Protein AF-A0A6C0E8N0-F1 (afdb_monomer_lite)

Radius of gyration: 20.51 Å; chains: 1; bounding box: 54×52×65 Å

pLDDT: mean 85.04, std 18.01, range [22.75, 98.81]

Organism: NCBI:txid1070528

Structure (mmCIF, N/CA/C/O backbone):
data_AF-A0A6C0E8N0-F1
#
_entry.id   AF-A0A6C0E8N0-F1
#
loop_
_atom_site.group_PDB
_atom_site.id
_atom_site.type_symbol
_atom_site.label_atom_id
_atom_site.label_alt_id
_atom_site.label_comp_id
_atom_site.label_asym_id
_atom_site.label_entity_id
_atom_site.label_seq_id
_atom_site.pdbx_PDB_ins_code
_atom_site.Cartn_x
_atom_site.Cartn_y
_atom_site.Cartn_z
_atom_site.occupancy
_atom_site.B_iso_or_equiv
_atom_site.auth_seq_id
_atom_site.auth_comp_id
_atom_site.auth_asym_id
_atom_site.auth_atom_id
_atom_site.pdbx_PDB_model_num
ATOM 1 N N . MET A 1 1 ? -23.313 8.718 29.630 1.00 30.97 1 MET A N 1
ATOM 2 C CA . MET A 1 1 ? -24.430 8.796 28.668 1.00 30.97 1 MET A CA 1
ATOM 3 C C . MET A 1 1 ? -24.626 10.267 28.309 1.00 30.97 1 MET A C 1
ATOM 5 O O . MET A 1 1 ? -25.424 10.945 28.933 1.00 30.97 1 MET A O 1
ATOM 9 N N . TYR A 1 2 ? -23.800 10.780 27.394 1.00 22.75 2 TYR A N 1
ATOM 10 C CA . TYR A 1 2 ? -23.906 12.132 26.836 1.00 22.75 2 TYR A CA 1
ATOM 11 C C . TYR A 1 2 ? -24.124 11.972 25.330 1.00 22.75 2 TYR A C 1
ATOM 13 O O . TYR A 1 2 ? -23.398 11.220 24.683 1.00 22.75 2 TYR A O 1
ATOM 21 N N . CYS A 1 3 ? -25.182 12.600 24.817 1.00 25.50 3 CYS A N 1
ATOM 22 C CA . CYS A 1 3 ? -25.635 12.518 23.432 1.00 25.50 3 CYS A CA 1
ATOM 23 C C . CYS A 1 3 ? -24.535 12.913 22.434 1.00 25.50 3 CYS A C 1
ATOM 25 O O . CYS A 1 3 ? -24.183 14.083 22.323 1.00 25.50 3 CYS A O 1
ATOM 27 N N . LEU A 1 4 ? -24.070 11.931 21.659 1.00 29.31 4 LEU A N 1
ATOM 28 C CA . LEU A 1 4 ? -23.168 12.061 20.504 1.00 29.31 4 LEU A CA 1
ATOM 29 C C . LEU A 1 4 ? -23.895 12.467 19.202 1.00 29.31 4 LEU A C 1
ATOM 31 O O . LEU A 1 4 ? -23.306 12.452 18.128 1.00 29.31 4 LEU A O 1
ATOM 35 N N . THR A 1 5 ? -25.172 12.845 19.267 1.00 29.94 5 THR A N 1
ATOM 36 C CA . THR A 1 5 ? -26.032 13.031 18.084 1.00 29.94 5 THR A CA 1
ATOM 37 C C . THR A 1 5 ? -25.836 14.348 17.324 1.00 29.94 5 THR A C 1
ATOM 39 O O . THR A 1 5 ? -26.494 14.542 16.311 1.00 29.94 5 THR A O 1
ATOM 42 N N . ASN A 1 6 ? -24.944 15.248 17.758 1.00 29.36 6 ASN A N 1
ATOM 43 C CA . ASN A 1 6 ? -24.825 16.587 17.156 1.00 29.36 6 ASN A CA 1
ATOM 44 C C . ASN A 1 6 ? -23.511 16.874 16.402 1.00 29.36 6 ASN A C 1
ATOM 46 O O . ASN A 1 6 ? -23.400 17.951 15.828 1.00 29.36 6 ASN A O 1
ATOM 50 N N . LEU A 1 7 ? -22.545 15.944 16.353 1.00 32.94 7 LEU A N 1
ATOM 51 C CA . LEU A 1 7 ? -21.294 16.119 15.581 1.00 32.94 7 LEU A CA 1
ATOM 52 C C . LEU A 1 7 ? -21.289 15.414 14.218 1.00 32.94 7 LEU A C 1
ATOM 54 O O . LEU A 1 7 ? -20.364 15.586 13.434 1.00 32.94 7 LEU A O 1
ATOM 58 N N . LEU A 1 8 ? -22.346 14.667 13.914 1.00 37.66 8 LEU A N 1
ATOM 59 C CA . LEU A 1 8 ? -22.617 14.113 12.596 1.00 37.66 8 LEU A CA 1
ATOM 60 C C . LEU A 1 8 ? -24.110 14.311 12.351 1.00 37.66 8 LEU A C 1
ATOM 62 O O . LEU A 1 8 ? -24.905 13.412 12.613 1.00 37.66 8 LEU A O 1
ATOM 66 N N . LYS A 1 9 ? -24.521 15.499 11.896 1.00 26.47 9 LYS A N 1
ATOM 67 C CA . LYS A 1 9 ? -25.754 15.538 11.110 1.00 26.47 9 LYS A CA 1
ATOM 68 C C . LYS A 1 9 ? -25.404 14.827 9.804 1.00 26.47 9 LYS A C 1
ATOM 70 O O . LYS A 1 9 ? -24.561 15.355 9.082 1.00 26.47 9 LYS A O 1
ATOM 75 N N . PRO A 1 10 ? -25.971 13.646 9.502 1.00 33.81 10 PRO A N 1
ATOM 76 C CA . PRO A 1 10 ? -25.941 13.183 8.132 1.00 33.81 10 PRO A CA 1
ATOM 77 C C . PRO A 1 10 ? -26.690 14.248 7.340 1.00 33.81 10 PRO A C 1
ATOM 79 O O . PRO A 1 10 ? -27.863 14.520 7.621 1.00 33.81 10 PRO A O 1
ATOM 82 N N . ASP A 1 11 ? -26.018 14.890 6.390 1.00 31.48 11 ASP A N 1
ATOM 83 C CA . ASP A 1 11 ? -26.763 15.528 5.323 1.00 31.48 11 ASP A CA 1
ATOM 84 C C . ASP A 1 11 ? -27.538 14.398 4.654 1.00 31.48 11 ASP A C 1
ATOM 86 O O . ASP A 1 11 ? -26.979 13.529 3.988 1.00 31.48 11 ASP A O 1
ATOM 90 N N . SER A 1 12 ? -28.839 14.359 4.930 1.00 32.59 12 SER A N 1
ATOM 91 C CA . SER A 1 12 ? -29.792 13.334 4.485 1.00 32.59 12 SER A CA 1
ATOM 92 C C . SER A 1 12 ? -30.017 13.328 2.964 1.00 32.59 12 SER A C 1
ATOM 94 O O . SER A 1 12 ? -31.060 12.895 2.483 1.00 32.59 12 SER A O 1
ATOM 96 N N . THR A 1 13 ? -29.040 13.819 2.200 1.00 30.05 13 THR A N 1
ATOM 97 C CA . THR A 1 13 ? -29.076 13.954 0.745 1.00 30.05 13 THR A CA 1
ATOM 98 C C . THR A 1 13 ? -27.801 13.493 0.028 1.00 30.05 13 THR A C 1
ATOM 100 O O . THR A 1 13 ? -27.840 13.413 -1.195 1.00 30.05 13 THR A O 1
ATOM 103 N N . ASN A 1 14 ? -26.733 13.071 0.724 1.00 32.78 14 ASN A N 1
ATOM 104 C CA . ASN A 1 14 ? -25.542 12.507 0.072 1.00 32.78 14 ASN A CA 1
ATOM 105 C C . ASN A 1 14 ? -25.327 11.037 0.461 1.00 32.78 14 ASN A C 1
ATOM 107 O O . ASN A 1 14 ? -24.774 10.721 1.507 1.00 32.78 14 ASN A O 1
ATOM 111 N N . ASN A 1 15 ? -25.746 10.139 -0.432 1.00 37.28 15 ASN A N 1
ATOM 112 C CA . ASN A 1 15 ? -25.460 8.697 -0.426 1.00 37.28 15 ASN A CA 1
ATOM 113 C C . ASN A 1 15 ? -23.974 8.367 -0.728 1.00 37.28 15 ASN A C 1
ATOM 115 O O . ASN A 1 15 ? -23.686 7.289 -1.244 1.00 37.28 15 ASN A O 1
ATOM 119 N N . SER A 1 16 ? -23.022 9.275 -0.487 1.00 41.50 16 SER A N 1
ATOM 120 C CA . SER A 1 16 ? -21.600 8.971 -0.682 1.00 41.50 16 SER A CA 1
ATOM 121 C C . SER A 1 16 ? -21.017 8.370 0.600 1.00 41.5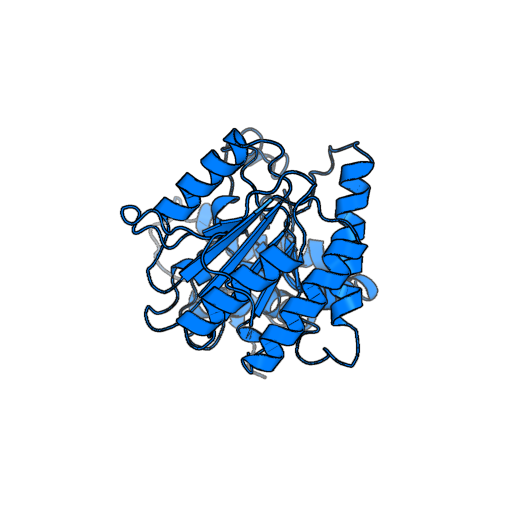0 16 SER A C 1
ATOM 123 O O . SER A 1 16 ? -20.822 9.051 1.602 1.00 41.50 16 SER A O 1
ATOM 125 N N . ASP A 1 17 ? -20.722 7.066 0.573 1.00 60.59 17 ASP A N 1
ATOM 126 C CA . ASP A 1 17 ? -20.142 6.319 1.705 1.00 60.59 17 ASP A CA 1
ATOM 127 C C . ASP A 1 17 ? -18.650 6.664 1.968 1.00 60.59 17 ASP A C 1
ATOM 129 O O . ASP A 1 17 ? -18.002 6.051 2.818 1.00 60.59 17 ASP A O 1
ATOM 133 N N . VAL A 1 18 ? -18.070 7.642 1.252 1.00 62.00 18 VAL A N 1
ATOM 134 C CA . VAL A 1 18 ? -16.719 8.162 1.537 1.00 62.00 18 VAL A CA 1
ATOM 135 C C . VAL A 1 18 ? -16.811 9.111 2.726 1.00 62.00 18 VAL A C 1
ATOM 137 O O . VAL A 1 18 ? -17.431 10.171 2.644 1.00 62.00 18 VAL A O 1
ATOM 140 N N . LYS A 1 19 ? -16.170 8.759 3.844 1.00 69.69 19 LYS A N 1
ATOM 141 C CA . LYS A 1 19 ? -16.151 9.609 5.039 1.00 69.69 19 LYS A CA 1
ATOM 142 C C . LYS A 1 19 ? -14.855 10.393 5.119 1.00 69.69 19 LYS A C 1
ATOM 144 O O . LYS A 1 19 ? -13.801 9.850 5.434 1.00 69.69 19 LYS A O 1
ATOM 149 N N . ILE A 1 20 ? -14.942 11.697 4.890 1.00 59.75 20 ILE A N 1
ATOM 150 C CA . ILE A 1 20 ? -13.799 12.593 5.051 1.00 59.75 20 ILE A CA 1
ATOM 151 C C . ILE A 1 20 ? -13.722 13.097 6.478 1.00 59.75 20 ILE A C 1
ATOM 153 O O . ILE A 1 20 ? -14.715 13.488 7.092 1.00 59.75 20 ILE A O 1
ATOM 157 N N . ILE A 1 21 ? -12.499 13.107 6.979 1.00 64.31 21 ILE A N 1
ATOM 158 C CA . ILE A 1 21 ? -12.143 13.648 8.270 1.00 64.31 21 ILE A CA 1
ATOM 159 C C . ILE A 1 21 ? -11.124 14.758 7.988 1.00 64.31 21 ILE A C 1
ATOM 161 O O . ILE A 1 21 ? -9.912 14.546 8.014 1.00 64.31 21 ILE A O 1
ATOM 165 N N . ASN A 1 22 ? -11.647 15.928 7.608 1.00 54.31 22 ASN A N 1
ATOM 166 C CA . ASN A 1 22 ? -10.857 17.119 7.305 1.00 54.31 22 ASN A CA 1
ATOM 167 C C . ASN A 1 22 ? -10.635 17.898 8.593 1.00 54.31 22 ASN A C 1
ATOM 169 O O . ASN A 1 22 ? -11.608 18.337 9.209 1.00 54.31 22 ASN A O 1
ATOM 173 N N . TYR A 1 23 ? -9.376 18.054 8.987 1.00 57.97 23 TYR A N 1
ATOM 174 C CA . TYR A 1 23 ? -9.042 18.734 10.216 1.00 57.97 23 TYR A CA 1
ATOM 175 C C . TYR A 1 23 ? -7.876 19.689 10.024 1.00 57.97 23 TYR A C 1
ATOM 177 O O . TYR A 1 23 ? -6.717 19.284 9.959 1.00 57.97 23 TYR A O 1
ATOM 185 N N . ASP A 1 24 ? -8.201 20.978 10.114 1.00 50.25 24 ASP A N 1
ATOM 186 C CA . ASP A 1 24 ? -7.281 21.966 10.661 1.00 50.25 24 ASP A CA 1
ATOM 187 C C . ASP A 1 24 ? -6.631 21.393 11.938 1.00 50.25 24 ASP A C 1
ATOM 189 O O . ASP A 1 24 ? -7.221 20.557 12.634 1.00 50.25 24 ASP A O 1
ATOM 193 N N . ASN A 1 25 ? -5.414 21.839 12.264 1.00 50.31 25 ASN A N 1
ATOM 194 C CA . ASN A 1 25 ? -4.548 21.320 13.340 1.00 50.31 25 ASN A CA 1
ATOM 195 C C . ASN A 1 25 ? -5.206 21.069 14.722 1.00 50.31 25 ASN A C 1
ATOM 197 O O . ASN A 1 25 ? -4.574 20.449 15.579 1.00 50.31 25 ASN A O 1
ATOM 201 N N . GLU A 1 26 ? -6.436 21.523 14.950 1.00 50.94 26 GLU A N 1
ATOM 202 C CA . GLU A 1 26 ? -7.200 21.420 16.190 1.00 50.94 26 GLU A CA 1
ATOM 203 C C . GLU A 1 26 ? -7.883 20.076 16.440 1.00 50.94 26 GLU A C 1
ATOM 205 O O . GLU A 1 26 ? -8.165 19.766 17.601 1.00 50.94 26 GLU A O 1
ATOM 210 N N . THR A 1 27 ? -8.158 19.252 15.425 1.00 62.56 27 THR A N 1
ATOM 211 C CA . THR A 1 27 ? -8.938 18.048 15.734 1.00 62.56 27 THR A CA 1
ATOM 212 C C . THR A 1 27 ? -8.086 16.868 16.153 1.00 62.56 27 THR A C 1
ATOM 214 O O . THR A 1 27 ? -7.045 16.541 15.575 1.00 62.56 27 THR A O 1
ATOM 217 N N . SER A 1 28 ? -8.557 16.229 17.218 1.00 79.31 28 SER A N 1
ATOM 218 C CA . SER A 1 28 ? -7.864 15.151 17.884 1.00 79.31 28 SER A CA 1
ATOM 219 C C . SER A 1 28 ? -7.950 13.847 17.091 1.00 79.31 28 SER A C 1
ATOM 221 O O . SER A 1 28 ? -8.954 13.511 16.460 1.00 79.31 28 SER A O 1
ATOM 223 N N . ILE A 1 29 ? -6.893 13.047 17.222 1.00 87.38 29 ILE A N 1
ATOM 224 C CA . ILE A 1 29 ? -6.862 11.641 16.808 1.00 87.38 29 ILE A CA 1
ATOM 225 C C . ILE A 1 29 ? -8.033 10.826 17.388 1.00 87.38 29 ILE A C 1
ATOM 227 O O . ILE A 1 29 ? -8.423 9.815 16.812 1.00 87.38 29 ILE A O 1
ATOM 231 N N . GLU A 1 30 ? -8.634 11.274 18.492 1.00 90.06 30 GLU A N 1
ATOM 232 C CA . GLU A 1 30 ? -9.797 10.627 19.095 1.00 90.06 30 GLU A CA 1
ATOM 233 C C . GLU A 1 30 ? -11.043 10.733 18.215 1.00 90.06 30 GLU A C 1
ATOM 235 O O . GLU A 1 30 ? -11.777 9.757 18.069 1.00 90.06 30 GLU A O 1
ATOM 240 N N . THR A 1 31 ? -11.268 11.870 17.555 1.00 86.88 31 THR A N 1
ATOM 241 C CA . THR A 1 31 ? -12.400 11.980 16.629 1.00 86.88 31 THR A CA 1
ATOM 242 C C . THR A 1 31 ? -12.208 11.073 15.417 1.00 86.88 31 THR A C 1
ATOM 244 O O . THR A 1 31 ? -13.144 10.379 15.024 1.00 86.88 31 THR A O 1
ATOM 247 N N . PHE A 1 32 ? -10.979 10.987 14.897 1.00 90.12 32 PHE A N 1
ATOM 248 C CA . PHE A 1 32 ? -10.625 10.035 13.842 1.00 90.12 32 PHE A CA 1
ATOM 249 C C . PHE A 1 32 ? -10.938 8.585 14.258 1.00 90.12 32 PHE A C 1
ATOM 251 O O . PHE A 1 32 ? -11.665 7.875 13.559 1.00 90.12 32 PHE A O 1
ATOM 258 N N . LYS A 1 33 ? -10.478 8.168 15.445 1.00 93.38 33 LYS A N 1
ATOM 259 C CA . LYS A 1 33 ? -10.770 6.842 16.014 1.00 93.38 33 LYS A CA 1
ATOM 260 C C . LYS A 1 33 ? -12.271 6.592 16.156 1.00 93.38 33 LYS A C 1
ATOM 262 O O . LYS A 1 33 ? -12.747 5.508 15.832 1.00 93.38 33 LYS A O 1
ATOM 267 N N . ASN A 1 34 ? -13.038 7.585 16.600 1.00 91.94 34 ASN A N 1
ATOM 268 C CA . ASN A 1 34 ? -14.485 7.450 16.767 1.00 91.94 34 ASN A CA 1
ATOM 269 C C . ASN A 1 34 ? -15.217 7.218 15.441 1.00 91.94 34 ASN A C 1
ATOM 271 O O . ASN A 1 34 ? -16.133 6.397 15.398 1.00 91.94 34 ASN A O 1
ATOM 275 N N . VAL A 1 35 ? -14.802 7.877 14.355 1.00 91.44 35 VAL A N 1
ATOM 276 C CA . VAL A 1 35 ? -15.386 7.630 13.027 1.00 91.44 35 VAL A CA 1
ATOM 277 C C . VAL A 1 35 ? -15.087 6.209 12.555 1.00 91.44 35 VAL A C 1
ATOM 279 O O . VAL A 1 35 ? -16.005 5.512 12.118 1.00 91.44 35 VAL A O 1
ATOM 282 N N . ILE A 1 36 ? -13.841 5.751 12.695 1.00 94.25 36 ILE A N 1
ATOM 283 C CA . ILE A 1 36 ? -13.449 4.382 12.334 1.00 94.25 36 ILE A CA 1
ATOM 284 C C . ILE A 1 36 ? -14.217 3.356 13.177 1.00 94.25 36 ILE A C 1
ATOM 286 O O . ILE A 1 36 ? -14.736 2.381 12.633 1.00 94.25 36 ILE A O 1
ATOM 290 N N . ASN A 1 37 ? -14.364 3.584 14.485 1.00 93.69 37 ASN A N 1
ATOM 291 C CA . ASN A 1 37 ? -15.136 2.716 15.376 1.00 93.69 37 ASN A CA 1
ATOM 292 C C . ASN A 1 37 ? -16.621 2.661 14.979 1.00 93.69 37 ASN A C 1
ATOM 294 O O . ASN A 1 37 ? -17.205 1.580 14.955 1.00 93.69 37 ASN A O 1
ATOM 298 N N . LEU A 1 38 ? -17.228 3.802 14.634 1.00 92.19 38 LEU A N 1
ATOM 299 C CA . LEU A 1 38 ? -18.622 3.868 14.187 1.00 92.19 38 LEU A CA 1
ATOM 300 C C . LEU A 1 38 ? -18.831 3.113 12.870 1.00 92.19 38 LEU A C 1
ATOM 302 O O . LEU A 1 38 ? -19.786 2.353 12.738 1.00 92.19 38 LEU A O 1
ATOM 306 N N . LEU A 1 39 ? -17.935 3.309 11.901 1.00 92.38 39 LEU A N 1
ATOM 307 C CA . LEU A 1 39 ? -17.966 2.570 10.641 1.00 92.38 39 LEU A CA 1
ATOM 308 C C . LEU A 1 39 ? -17.819 1.063 10.879 1.00 92.38 39 LEU A C 1
ATOM 310 O O . LEU A 1 39 ? -18.628 0.275 10.397 1.00 92.38 39 LEU A O 1
ATOM 314 N N . SER A 1 40 ? -16.843 0.678 11.703 1.00 91.88 40 SER A N 1
ATOM 315 C CA . SER A 1 40 ? -16.610 -0.718 12.074 1.00 91.88 40 SER A CA 1
ATOM 316 C C . SER A 1 40 ? -17.841 -1.345 12.728 1.00 91.88 40 SER A C 1
ATOM 318 O O . SER A 1 40 ? -18.204 -2.469 12.397 1.00 91.88 40 SER A O 1
ATOM 320 N N . TYR A 1 41 ? -18.510 -0.621 13.630 1.00 90.62 41 TYR A N 1
ATOM 321 C CA . TYR A 1 41 ? -19.748 -1.076 14.258 1.00 90.62 41 TYR A CA 1
ATOM 322 C C . TYR A 1 41 ? -20.853 -1.301 13.219 1.00 90.62 41 TYR A C 1
ATOM 324 O O . TYR A 1 41 ? -21.459 -2.367 13.192 1.00 90.62 41 TYR A O 1
ATOM 332 N N . ASN A 1 42 ? -21.060 -0.347 12.308 1.00 88.88 42 ASN A N 1
ATOM 333 C CA . ASN A 1 42 ? -22.098 -0.442 11.278 1.00 88.88 42 ASN A CA 1
ATOM 334 C C . ASN A 1 42 ? -21.850 -1.575 10.271 1.00 88.88 42 ASN A C 1
ATOM 336 O O . ASN A 1 42 ? -22.801 -2.150 9.745 1.00 88.88 42 ASN A O 1
ATOM 340 N N . ARG A 1 43 ? -20.583 -1.907 10.004 1.00 88.31 43 ARG A N 1
ATOM 341 C CA . ARG A 1 43 ? -20.190 -3.014 9.119 1.00 88.31 43 ARG A CA 1
ATOM 342 C C . ARG A 1 43 ? -20.096 -4.366 9.826 1.00 88.31 43 ARG A C 1
ATOM 344 O O . ARG A 1 43 ? -19.887 -5.368 9.146 1.00 88.31 43 ARG A O 1
ATOM 351 N N . ASN A 1 44 ? -20.265 -4.427 11.151 1.00 90.88 44 ASN A N 1
ATOM 352 C CA . ASN A 1 44 ? -19.946 -5.595 11.986 1.00 90.88 44 ASN A CA 1
ATOM 353 C C . ASN A 1 44 ? -18.486 -6.070 11.827 1.00 90.88 44 ASN A C 1
ATOM 355 O O . ASN A 1 44 ? -18.214 -7.269 11.719 1.00 90.88 44 ASN A O 1
ATOM 359 N N . GLY A 1 45 ? -17.550 -5.125 11.780 1.00 93.56 45 GLY A N 1
ATOM 360 C CA . GLY A 1 45 ? -16.132 -5.358 11.514 1.00 93.56 45 GLY A CA 1
ATOM 361 C C . GLY A 1 45 ? -15.787 -5.350 10.025 1.00 93.56 45 GLY A C 1
ATOM 362 O O . GLY A 1 45 ? -16.649 -5.184 9.162 1.00 93.56 45 GLY A O 1
ATOM 363 N N . TYR A 1 46 ? -14.501 -5.532 9.744 1.00 96.19 46 TYR A N 1
ATOM 364 C CA . TYR A 1 46 ? -13.944 -5.585 8.394 1.00 96.19 46 TYR A CA 1
ATOM 365 C C . TYR A 1 46 ? -13.240 -6.911 8.161 1.00 96.19 46 TYR A C 1
ATOM 367 O O . TYR A 1 46 ? -12.763 -7.530 9.107 1.00 96.19 46 TYR A O 1
ATOM 375 N N . ASP A 1 47 ? -13.1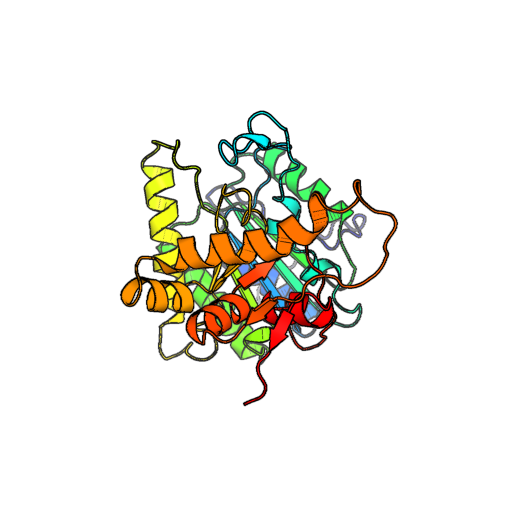49 -7.310 6.898 1.00 96.56 47 ASP A N 1
ATOM 376 C CA . ASP A 1 47 ? -12.432 -8.509 6.471 1.00 96.56 47 ASP A CA 1
ATOM 377 C C . ASP A 1 47 ? -11.009 -8.165 6.008 1.00 96.56 47 ASP A C 1
ATOM 379 O O . ASP A 1 47 ? -10.098 -8.982 6.150 1.00 96.56 47 ASP A O 1
ATOM 383 N N . LYS A 1 48 ? -10.812 -6.944 5.482 1.00 97.69 48 LYS A N 1
ATOM 384 C CA . LYS A 1 48 ? -9.511 -6.406 5.058 1.00 97.69 48 LYS A CA 1
ATOM 385 C C . LYS A 1 48 ? -9.349 -4.945 5.478 1.00 97.69 48 LYS A C 1
ATOM 387 O O . LYS A 1 48 ? -10.318 -4.183 5.478 1.00 97.69 48 LYS A O 1
ATOM 392 N N . ILE A 1 49 ? -8.118 -4.546 5.801 1.00 98.25 49 ILE A N 1
ATOM 393 C CA . ILE A 1 49 ? -7.780 -3.147 6.100 1.00 98.25 49 ILE A CA 1
ATOM 394 C C . ILE A 1 49 ? -6.533 -2.728 5.322 1.00 98.25 49 ILE A C 1
ATOM 396 O O . ILE A 1 49 ? -5.478 -3.355 5.423 1.00 98.25 49 ILE A O 1
ATOM 400 N N . TYR A 1 50 ? -6.661 -1.633 4.579 1.00 98.56 50 TYR A N 1
ATOM 401 C CA . TYR A 1 50 ? -5.579 -0.980 3.856 1.00 98.56 50 TYR A CA 1
ATOM 402 C C . TYR A 1 50 ? -5.377 0.437 4.392 1.00 98.56 50 TYR A C 1
ATOM 404 O O . TYR A 1 50 ? -6.341 1.184 4.550 1.00 98.56 50 TYR A O 1
ATOM 412 N N . ILE A 1 51 ? -4.130 0.804 4.679 1.00 98.69 51 ILE A N 1
ATOM 413 C CA . ILE A 1 51 ? -3.763 2.121 5.207 1.00 98.69 51 ILE A CA 1
ATOM 414 C C . ILE A 1 51 ? -2.633 2.679 4.348 1.00 98.69 51 ILE A C 1
ATOM 416 O O . ILE A 1 51 ? -1.580 2.053 4.270 1.00 98.69 51 ILE A O 1
ATOM 420 N N . SER A 1 52 ? -2.815 3.851 3.743 1.00 98.31 52 SER A N 1
ATOM 421 C CA . SER A 1 52 ? -1.780 4.548 2.980 1.00 98.31 52 SER A CA 1
ATOM 422 C C . SER A 1 52 ? -1.333 5.836 3.667 1.00 98.31 52 SER A C 1
ATOM 424 O O . SER A 1 52 ? -2.143 6.638 4.129 1.00 98.31 52 SER A O 1
ATOM 426 N N . PHE A 1 53 ? -0.020 6.052 3.692 1.00 98.06 53 PHE A N 1
ATOM 427 C CA . PHE A 1 53 ? 0.620 7.292 4.124 1.00 98.06 53 PHE A CA 1
ATOM 428 C C . PHE A 1 53 ? 1.297 7.974 2.936 1.00 98.06 53 PHE A C 1
ATOM 430 O O . PHE A 1 53 ? 2.055 7.317 2.222 1.00 98.06 53 PHE A O 1
ATOM 437 N N . GLY A 1 54 ? 1.079 9.276 2.742 1.00 95.50 54 GLY A N 1
ATOM 438 C CA . GLY A 1 54 ? 1.822 10.056 1.740 1.00 95.50 54 GLY A CA 1
ATOM 439 C C . GLY A 1 54 ? 1.440 9.765 0.286 1.00 95.50 54 GLY A C 1
ATOM 440 O O . GLY A 1 54 ? 2.315 9.753 -0.575 1.00 95.50 54 GLY A O 1
ATOM 441 N N . SER A 1 55 ? 0.172 9.434 0.030 1.00 95.06 55 SER A N 1
ATOM 442 C CA . SER A 1 55 ? -0.319 8.967 -1.278 1.00 95.06 55 SER A CA 1
ATOM 443 C C . SER A 1 55 ? -1.059 10.030 -2.099 1.00 95.06 55 SER A C 1
ATOM 445 O O . SER A 1 55 ? -1.597 9.714 -3.163 1.00 95.06 55 SER A O 1
ATOM 447 N N . LYS A 1 56 ? -1.105 11.291 -1.641 1.00 93.44 56 LYS A N 1
ATOM 448 C CA . LYS A 1 56 ? -1.843 12.360 -2.327 1.00 93.44 56 LYS A CA 1
ATOM 449 C C . LYS A 1 56 ? -1.337 12.568 -3.754 1.00 93.44 56 LYS A C 1
ATOM 451 O O . LYS A 1 56 ? -0.140 12.533 -4.041 1.00 93.44 56 LYS A O 1
ATOM 456 N N . LEU A 1 57 ? -2.258 12.894 -4.654 1.00 92.94 57 LEU A N 1
ATOM 457 C CA . LEU A 1 57 ? -1.923 13.325 -6.003 1.00 92.94 57 LEU A CA 1
ATOM 458 C C . LEU A 1 57 ? -1.325 14.737 -5.995 1.00 92.94 57 LEU A C 1
ATOM 460 O O . LEU A 1 57 ? -2.054 15.734 -5.972 1.00 92.94 57 LEU A O 1
ATOM 464 N N . THR A 1 58 ? -0.002 14.814 -6.113 1.00 86.44 58 THR A N 1
ATOM 465 C CA . THR A 1 58 ? 0.734 16.060 -6.363 1.00 86.44 58 THR A CA 1
ATOM 466 C C . THR A 1 58 ? 0.647 16.443 -7.841 1.00 86.44 58 THR A C 1
ATOM 468 O O . THR A 1 58 ? 0.011 17.436 -8.197 1.00 86.44 58 THR A O 1
ATOM 471 N N . ASP A 1 59 ? 1.170 15.582 -8.713 1.00 89.50 59 ASP A N 1
ATOM 472 C CA . ASP A 1 59 ? 1.239 15.782 -10.158 1.00 89.50 59 ASP A CA 1
ATOM 473 C C . ASP A 1 59 ? 0.484 14.691 -10.916 1.00 89.50 59 ASP A C 1
ATOM 475 O O . ASP A 1 59 ? 0.666 13.504 -10.672 1.00 89.50 59 ASP A O 1
ATOM 479 N N . THR A 1 60 ? -0.323 15.080 -11.906 1.00 92.19 60 THR A N 1
ATOM 480 C CA . THR A 1 60 ? -1.036 14.136 -12.791 1.00 92.19 60 THR A CA 1
ATOM 481 C C . THR A 1 60 ? -0.080 13.288 -13.628 1.00 92.19 60 THR A C 1
ATOM 483 O O . THR A 1 60 ? -0.378 12.144 -13.965 1.00 92.19 60 THR A O 1
ATOM 486 N N . PHE A 1 61 ? 1.064 13.869 -13.993 1.00 93.44 61 PHE A N 1
ATOM 487 C CA . PHE A 1 61 ? 2.065 13.218 -14.819 1.00 93.44 61 PHE A CA 1
ATOM 488 C C . PHE A 1 61 ? 3.432 13.314 -14.179 1.00 93.44 61 PHE A C 1
ATOM 490 O O . PHE A 1 61 ? 3.860 14.391 -13.773 1.00 93.44 61 PHE A O 1
ATOM 497 N N . ILE A 1 62 ? 4.163 12.214 -14.238 1.00 91.19 62 ILE A N 1
ATOM 498 C CA . ILE A 1 62 ? 5.546 12.145 -13.798 1.00 91.19 62 ILE A CA 1
ATOM 499 C C . ILE A 1 62 ? 6.482 11.907 -14.982 1.00 91.19 62 ILE A C 1
ATOM 501 O O . ILE A 1 62 ? 6.078 11.492 -16.075 1.00 91.19 62 ILE A O 1
ATOM 505 N N . LYS A 1 63 ? 7.764 12.188 -14.762 1.00 90.62 63 LYS A N 1
ATOM 506 C CA . LYS A 1 63 ? 8.845 11.889 -15.699 1.00 90.62 63 LYS A CA 1
ATOM 507 C C . LYS A 1 63 ? 9.934 11.136 -14.959 1.00 90.62 63 LYS A C 1
ATOM 509 O O . LYS A 1 63 ? 10.264 11.484 -13.829 1.00 90.62 63 LYS A O 1
ATOM 514 N N . PHE A 1 64 ? 10.529 10.164 -15.633 1.00 89.19 64 PHE A N 1
ATOM 515 C CA . PHE A 1 64 ? 11.670 9.426 -15.109 1.00 89.19 64 PHE A CA 1
ATOM 516 C C . PHE A 1 64 ? 12.954 9.874 -15.798 1.00 89.19 64 PHE A C 1
ATOM 518 O O . PHE A 1 64 ? 12.977 10.100 -17.010 1.00 89.19 64 PHE A O 1
ATOM 525 N N . ASP A 1 65 ? 14.036 9.972 -15.028 1.00 86.62 65 ASP A N 1
ATOM 526 C CA . ASP A 1 65 ? 15.367 10.283 -15.565 1.00 86.62 65 ASP A CA 1
ATOM 527 C C . ASP A 1 65 ? 16.048 9.048 -16.191 1.00 86.62 65 ASP A C 1
ATOM 529 O O . ASP A 1 65 ? 16.919 9.181 -17.061 1.00 86.62 65 ASP A O 1
ATOM 533 N N . SER A 1 66 ? 15.627 7.853 -15.759 1.00 83.75 66 SER A N 1
ATOM 534 C CA . SER A 1 66 ? 16.115 6.536 -16.176 1.00 83.75 66 SER A CA 1
ATOM 535 C C . SER A 1 66 ? 14.938 5.561 -16.338 1.00 83.75 66 SER A C 1
ATOM 537 O O . SER A 1 66 ? 14.016 5.617 -15.522 1.00 83.75 66 SER A O 1
ATOM 539 N N . PRO A 1 67 ? 14.950 4.662 -17.343 1.00 87.00 67 PRO A N 1
ATOM 540 C CA . PRO A 1 67 ? 15.994 4.480 -18.359 1.00 87.00 67 PRO A CA 1
ATOM 541 C C . PRO A 1 67 ? 15.999 5.602 -19.410 1.00 87.00 67 PRO A C 1
ATOM 543 O O . PRO A 1 67 ? 14.979 6.242 -19.661 1.00 87.00 67 PRO A O 1
ATOM 546 N N . GLU A 1 68 ? 17.134 5.808 -20.085 1.00 85.19 68 GLU A N 1
ATOM 547 C CA . GLU A 1 68 ? 17.310 6.890 -21.070 1.00 85.19 68 GLU A CA 1
ATOM 548 C C . GLU A 1 68 ? 16.258 6.869 -22.193 1.00 85.19 68 GLU A C 1
ATOM 550 O O . GLU A 1 68 ? 15.706 7.911 -22.537 1.00 85.19 68 GLU A O 1
ATOM 555 N N . LYS A 1 69 ? 15.871 5.681 -22.681 1.00 85.38 69 LYS A N 1
ATOM 556 C CA . LYS A 1 69 ? 14.801 5.498 -23.688 1.00 85.38 69 LYS A CA 1
ATOM 557 C C . LYS A 1 69 ? 13.425 6.044 -23.252 1.00 85.38 69 LYS A C 1
ATOM 559 O O . LYS A 1 69 ? 12.541 6.257 -24.089 1.00 85.38 69 LYS A O 1
ATOM 564 N N . LYS A 1 70 ? 13.196 6.198 -21.946 1.00 84.31 70 LYS A N 1
ATOM 565 C CA . LYS A 1 70 ? 11.941 6.696 -21.357 1.00 84.31 70 LYS A CA 1
ATOM 566 C C . LYS A 1 70 ? 12.105 8.124 -20.806 1.00 84.31 70 LYS A C 1
ATOM 568 O O . LYS A 1 70 ? 11.110 8.735 -20.416 1.00 84.31 70 LYS A O 1
ATOM 573 N N . ARG A 1 71 ? 13.322 8.685 -20.846 1.00 83.00 71 ARG A N 1
ATOM 574 C CA . ARG A 1 71 ? 13.617 10.068 -20.453 1.00 83.00 71 ARG A CA 1
ATOM 575 C C . ARG A 1 71 ? 12.740 11.031 -21.256 1.00 83.00 71 ARG A C 1
ATOM 577 O O . ARG A 1 71 ? 12.527 10.847 -22.451 1.00 83.00 71 ARG A O 1
ATOM 584 N N . ASN A 1 72 ? 12.211 12.053 -20.589 1.00 81.38 72 ASN A N 1
ATOM 585 C CA . ASN A 1 72 ? 11.295 13.070 -21.133 1.00 81.38 72 ASN A CA 1
ATOM 586 C C . ASN A 1 72 ? 9.877 12.605 -21.511 1.00 81.38 72 ASN A C 1
ATOM 588 O O . ASN A 1 72 ? 9.037 13.467 -21.788 1.00 81.38 72 ASN A O 1
ATOM 592 N N . LYS A 1 73 ? 9.565 11.302 -21.475 1.00 89.94 73 LYS A N 1
ATOM 593 C CA . LYS A 1 73 ? 8.182 10.829 -21.628 1.00 89.94 73 LYS A CA 1
ATOM 594 C C . LYS A 1 73 ? 7.386 11.139 -20.359 1.00 89.94 73 LYS A C 1
ATOM 596 O O . LYS A 1 73 ? 7.921 11.070 -19.254 1.00 89.94 73 LYS A O 1
ATOM 601 N N . LYS A 1 74 ? 6.119 11.516 -20.538 1.00 92.25 74 LYS A N 1
ATOM 602 C CA . LYS A 1 74 ? 5.164 11.700 -19.442 1.00 92.25 74 LYS A CA 1
ATOM 603 C C . LYS A 1 74 ? 4.446 10.381 -19.194 1.00 92.25 74 LYS A C 1
ATOM 605 O O . LYS A 1 74 ? 3.938 9.787 -20.142 1.00 92.25 74 LYS A O 1
ATOM 610 N N . PHE A 1 75 ? 4.393 9.967 -17.940 1.00 92.06 75 PHE A N 1
ATOM 611 C CA . PHE A 1 75 ? 3.630 8.810 -17.484 1.00 92.06 75 PHE A CA 1
ATOM 612 C C . PHE A 1 75 ? 2.561 9.294 -16.520 1.00 92.06 75 PHE A C 1
ATOM 614 O O . PHE A 1 75 ? 2.775 10.299 -15.843 1.00 92.06 75 PHE A O 1
ATOM 621 N N . LEU A 1 76 ? 1.414 8.620 -16.488 1.00 94.12 76 LEU A N 1
ATOM 622 C CA . LEU A 1 76 ? 0.398 8.902 -15.481 1.00 94.12 76 LEU A CA 1
ATOM 623 C C . LEU A 1 76 ? 0.976 8.624 -14.093 1.00 94.12 76 LEU A C 1
ATOM 625 O O . LEU A 1 76 ? 1.739 7.673 -13.915 1.00 94.12 76 LEU A O 1
ATOM 629 N N . SER A 1 77 ? 0.636 9.483 -13.137 1.00 94.12 77 SER A N 1
ATOM 630 C CA . SER A 1 77 ? 0.914 9.200 -11.735 1.00 94.12 77 SER A CA 1
ATOM 631 C C . SER A 1 77 ? 0.084 8.011 -11.267 1.00 94.12 77 SER A C 1
ATOM 633 O O . SER A 1 77 ? -1.059 7.856 -11.692 1.00 94.12 77 SER A O 1
ATOM 635 N N . ASN A 1 78 ? 0.644 7.214 -10.362 1.00 95.44 78 ASN A N 1
ATOM 636 C CA . ASN A 1 78 ? -0.069 6.129 -9.695 1.00 95.44 78 ASN A CA 1
ATOM 637 C C . ASN A 1 78 ? -0.667 6.543 -8.341 1.00 95.44 78 ASN A C 1
ATOM 639 O O . ASN A 1 78 ? -1.027 5.681 -7.549 1.00 95.44 78 ASN A O 1
ATOM 643 N N . SER A 1 79 ? -0.763 7.845 -8.037 1.00 95.12 79 SER A N 1
ATOM 644 C CA . SER A 1 79 ? -1.293 8.332 -6.751 1.00 95.12 79 SER A CA 1
ATOM 645 C C . SER A 1 79 ? -2.683 7.775 -6.422 1.00 95.12 79 SER A C 1
ATOM 647 O O . SER A 1 79 ? -2.958 7.476 -5.265 1.00 95.12 79 SER A O 1
ATOM 649 N N . THR A 1 80 ? -3.553 7.578 -7.419 1.00 95.38 80 THR A N 1
ATOM 650 C CA . THR A 1 80 ? -4.868 6.955 -7.197 1.00 95.38 80 THR A CA 1
ATOM 651 C C . THR A 1 80 ? -4.715 5.525 -6.680 1.00 95.38 80 THR A C 1
ATOM 653 O O . THR A 1 80 ? -5.380 5.149 -5.719 1.00 95.38 80 THR A O 1
ATOM 656 N N . GLU A 1 81 ? -3.807 4.743 -7.261 1.00 97.06 81 GLU A N 1
ATOM 657 C CA . GLU A 1 81 ? -3.496 3.382 -6.820 1.00 97.06 81 GLU A CA 1
ATOM 658 C C . GLU A 1 81 ? -2.707 3.356 -5.507 1.00 97.06 81 GLU A C 1
ATOM 660 O O . GLU A 1 81 ? -2.821 2.401 -4.747 1.00 97.06 81 GLU A O 1
ATOM 665 N N . GLN A 1 82 ? -1.954 4.407 -5.181 1.00 97.50 82 GLN A N 1
ATOM 666 C CA . GLN A 1 82 ? -1.346 4.546 -3.857 1.00 97.50 82 GLN A CA 1
ATOM 667 C C . GLN A 1 82 ? -2.412 4.797 -2.776 1.00 97.50 82 GLN A C 1
ATOM 669 O O . GLN A 1 82 ? -2.332 4.230 -1.684 1.00 97.50 82 GLN A O 1
ATOM 674 N N . MET A 1 83 ? -3.428 5.619 -3.065 1.00 97.12 83 MET A N 1
ATOM 675 C CA . MET A 1 83 ? -4.546 5.864 -2.147 1.00 97.12 83 MET A CA 1
ATOM 676 C C . MET A 1 83 ? -5.468 4.647 -2.024 1.00 97.12 83 MET A C 1
ATOM 678 O O . MET A 1 83 ? -5.897 4.321 -0.923 1.00 97.12 83 MET A O 1
ATOM 682 N N . MET A 1 84 ? -5.757 3.966 -3.134 1.00 96.25 84 MET A N 1
ATOM 683 C CA . MET A 1 84 ? -6.593 2.768 -3.176 1.00 96.25 84 MET A CA 1
ATOM 684 C C . MET A 1 84 ? -6.093 1.819 -4.281 1.00 96.25 84 MET A C 1
ATOM 686 O O . MET A 1 84 ? -6.444 2.003 -5.446 1.00 96.25 84 MET A O 1
ATOM 690 N N . PRO A 1 85 ? -5.285 0.799 -3.948 1.00 97.31 85 PRO A N 1
ATOM 691 C CA . PRO A 1 85 ? -4.711 -0.118 -4.933 1.00 97.31 85 PRO A CA 1
ATOM 692 C C . PRO A 1 85 ? -5.750 -0.918 -5.717 1.00 97.31 85 PRO A C 1
ATOM 694 O O . PRO A 1 85 ? -6.848 -1.195 -5.227 1.00 97.31 85 PRO A O 1
ATOM 697 N N . VAL A 1 86 ? -5.379 -1.386 -6.909 1.00 96.50 86 VAL A N 1
ATOM 698 C CA . VAL A 1 86 ? -6.253 -2.198 -7.772 1.00 96.50 86 VAL A CA 1
ATOM 699 C C . VAL A 1 86 ? -6.711 -3.479 -7.074 1.00 96.50 86 VAL A C 1
ATOM 701 O O . VAL A 1 86 ? -7.879 -3.838 -7.198 1.00 96.50 86 VAL A O 1
ATOM 704 N N . PHE A 1 87 ? -5.876 -4.127 -6.262 1.00 95.19 87 PHE A N 1
ATOM 705 C CA . PHE A 1 87 ? -6.283 -5.301 -5.477 1.00 95.19 87 PHE A CA 1
ATOM 706 C C . PHE A 1 87 ? -7.358 -5.003 -4.406 1.00 95.19 87 PHE A C 1
ATOM 708 O O . PHE A 1 87 ? -8.160 -5.876 -4.066 1.00 95.19 87 PHE A O 1
ATOM 715 N N . ILE A 1 88 ? -7.447 -3.760 -3.915 1.00 95.00 88 ILE A N 1
ATOM 716 C CA . ILE A 1 88 ? -8.556 -3.310 -3.057 1.00 95.00 88 ILE A CA 1
ATOM 717 C C . ILE A 1 88 ? -9.805 -3.101 -3.904 1.00 95.00 88 ILE A C 1
ATOM 719 O O . ILE A 1 88 ? -10.865 -3.646 -3.595 1.00 95.00 88 ILE A O 1
ATOM 723 N N . LYS A 1 89 ? -9.659 -2.382 -5.021 1.00 92.62 89 LYS A N 1
ATOM 724 C CA . LYS A 1 89 ? -10.755 -2.110 -5.955 1.00 92.62 89 LYS A CA 1
ATOM 725 C C . LYS A 1 89 ? -11.367 -3.393 -6.508 1.00 92.62 89 LYS A C 1
ATOM 727 O O . LYS A 1 89 ? -12.567 -3.444 -6.729 1.00 92.62 89 LYS A O 1
ATOM 732 N N . THR A 1 90 ? -10.576 -4.427 -6.766 1.00 91.25 90 THR A N 1
ATOM 733 C CA . THR A 1 90 ? -11.010 -5.672 -7.430 1.00 91.25 90 THR A CA 1
ATOM 734 C C . THR A 1 90 ? -11.447 -6.773 -6.468 1.00 91.25 90 THR A C 1
ATOM 736 O O . THR A 1 90 ? -11.894 -7.821 -6.924 1.00 91.25 90 THR A O 1
ATOM 739 N N . SER A 1 91 ? -11.390 -6.530 -5.155 1.00 90.38 91 SER A N 1
ATOM 740 C CA . SER A 1 91 ? -11.849 -7.497 -4.156 1.00 90.38 91 SER A CA 1
ATOM 741 C C . SER A 1 91 ? -13.336 -7.854 -4.316 1.00 90.38 91 SER A C 1
ATOM 743 O O . SER A 1 91 ? -14.141 -7.059 -4.812 1.00 90.38 91 SER A O 1
ATOM 745 N N . GLU A 1 92 ? -13.694 -9.063 -3.873 1.00 90.25 92 GLU A N 1
ATOM 746 C CA . GLU A 1 92 ? -15.059 -9.594 -3.944 1.00 90.25 92 GLU A CA 1
ATOM 747 C C . GLU A 1 92 ? -16.066 -8.675 -3.236 1.00 90.25 92 GLU A C 1
ATOM 749 O O . GLU A 1 92 ? -15.780 -8.094 -2.188 1.00 90.25 92 GLU A O 1
ATOM 754 N N . SER A 1 93 ? -17.276 -8.561 -3.789 1.00 90.00 93 SER A N 1
ATOM 755 C CA . SER A 1 93 ? -18.306 -7.639 -3.288 1.00 90.00 93 SER A CA 1
ATOM 756 C C . SER A 1 93 ? -18.819 -7.969 -1.883 1.00 90.00 93 SER A C 1
ATOM 758 O O . SER A 1 93 ? -19.444 -7.122 -1.253 1.00 90.00 93 SER A O 1
ATOM 760 N N . ASP A 1 94 ? -18.604 -9.195 -1.403 1.00 91.69 94 ASP A N 1
ATOM 761 C CA . ASP A 1 94 ? -18.959 -9.628 -0.048 1.00 91.69 94 ASP A CA 1
ATOM 762 C C . ASP A 1 94 ? -17.842 -9.372 0.980 1.00 91.69 94 ASP A C 1
ATOM 764 O O . ASP A 1 94 ? -18.060 -9.551 2.176 1.00 91.69 94 ASP A O 1
ATOM 768 N N . THR A 1 95 ? -16.665 -8.922 0.535 1.00 93.94 95 THR A N 1
ATOM 769 C CA . THR A 1 95 ? -15.536 -8.570 1.400 1.00 93.94 95 THR A CA 1
ATOM 770 C C . THR A 1 95 ? -15.683 -7.129 1.870 1.00 93.94 95 THR A C 1
ATOM 772 O O . THR A 1 95 ? -15.658 -6.207 1.056 1.00 93.94 95 THR A O 1
ATOM 775 N N . ARG A 1 96 ? -15.789 -6.912 3.181 1.00 95.19 96 ARG A N 1
ATOM 776 C CA . ARG A 1 96 ? -15.868 -5.577 3.789 1.00 95.19 96 ARG A CA 1
ATOM 777 C C . ARG A 1 96 ? -14.467 -5.020 3.975 1.00 95.19 96 ARG A C 1
ATOM 779 O O . ARG A 1 96 ? -13.646 -5.623 4.670 1.00 95.19 96 ARG A O 1
ATOM 786 N N . ILE A 1 97 ? -14.199 -3.860 3.391 1.00 95.88 97 ILE A N 1
ATOM 787 C CA . ILE A 1 97 ? -12.860 -3.273 3.372 1.00 95.88 97 ILE A CA 1
ATOM 788 C C . ILE A 1 97 ? -12.888 -1.886 3.989 1.00 95.88 97 ILE A C 1
ATOM 790 O O . ILE A 1 97 ? -13.729 -1.063 3.638 1.00 95.88 97 ILE A O 1
ATOM 794 N N . LEU A 1 98 ? -11.927 -1.622 4.869 1.00 97.12 98 LEU A N 1
ATOM 795 C CA . LEU A 1 98 ? -11.602 -0.273 5.309 1.00 97.12 98 LEU A CA 1
ATOM 796 C C . LEU A 1 98 ? -10.352 0.207 4.569 1.00 97.12 98 LEU A C 1
ATOM 798 O O . LEU A 1 98 ? -9.283 -0.390 4.705 1.00 97.12 98 LEU A O 1
ATOM 802 N N . CYS A 1 99 ? -10.487 1.290 3.811 1.00 97.31 99 CYS A N 1
ATOM 803 C CA . CYS A 1 99 ? -9.398 1.965 3.117 1.00 97.31 99 CYS A CA 1
ATOM 804 C C . CYS A 1 99 ? -9.138 3.315 3.789 1.00 97.31 99 CYS A C 1
ATOM 806 O O . CYS A 1 99 ? -10.001 4.190 3.790 1.00 97.31 99 CYS A O 1
ATOM 808 N N . VAL A 1 100 ? -7.958 3.496 4.375 1.00 97.62 100 VAL A N 1
ATOM 809 C CA . VAL A 1 100 ? -7.589 4.712 5.106 1.00 97.62 100 VAL A CA 1
ATOM 810 C C . VAL A 1 100 ? -6.467 5.429 4.372 1.00 97.62 100 VAL A C 1
ATOM 812 O O . VAL A 1 100 ? -5.410 4.847 4.161 1.00 97.62 100 VAL A O 1
ATOM 815 N N . VAL A 1 101 ? -6.675 6.700 4.040 1.00 97.06 101 VAL A N 1
ATOM 816 C CA . VAL A 1 101 ? -5.702 7.554 3.351 1.00 97.06 101 VAL A CA 1
ATOM 817 C C . VAL A 1 101 ? -5.273 8.674 4.283 1.00 97.06 101 VAL A C 1
ATOM 819 O O . VAL A 1 101 ? -6.103 9.466 4.723 1.00 97.06 101 VAL A O 1
ATOM 822 N N . ILE A 1 102 ? -3.981 8.748 4.591 1.00 96.06 102 ILE A N 1
ATOM 823 C CA . ILE A 1 102 ? -3.411 9.747 5.498 1.00 96.06 102 ILE A CA 1
ATOM 824 C C . ILE A 1 102 ? -2.317 10.515 4.766 1.00 96.06 102 ILE A C 1
ATOM 826 O O . ILE A 1 102 ? -1.328 9.944 4.303 1.00 96.06 102 ILE A O 1
ATOM 830 N N . ASP A 1 103 ? -2.477 11.825 4.677 1.00 93.81 103 ASP A N 1
ATOM 831 C CA . ASP A 1 103 ? -1.484 12.712 4.078 1.00 93.81 103 ASP A CA 1
ATOM 832 C C . ASP A 1 103 ? -1.651 14.130 4.625 1.00 93.81 103 ASP A C 1
ATOM 834 O O . ASP A 1 103 ? -2.665 14.435 5.241 1.00 93.81 103 ASP A O 1
ATOM 838 N N . ASN A 1 104 ? -0.675 14.999 4.388 1.00 91.12 104 ASN A N 1
ATOM 839 C CA . ASN A 1 104 ? -0.827 16.437 4.551 1.00 91.12 104 ASN A CA 1
ATOM 840 C C . ASN A 1 104 ? -1.295 17.029 3.220 1.00 91.12 104 ASN A C 1
ATOM 842 O O . ASN A 1 104 ? -0.485 17.232 2.314 1.00 91.12 104 ASN A O 1
ATOM 846 N N . PHE A 1 105 ? -2.583 17.314 3.080 1.00 89.75 105 PHE A N 1
ATOM 847 C CA . PHE A 1 105 ? -3.144 17.871 1.850 1.00 89.75 105 PHE A CA 1
ATOM 848 C C . PHE A 1 105 ? -2.928 19.383 1.729 1.00 89.75 105 PHE A C 1
ATOM 850 O O . PHE A 1 105 ? -3.087 19.920 0.634 1.00 89.75 105 PHE A O 1
ATOM 857 N N . GLU A 1 106 ? -2.478 20.054 2.793 1.00 86.50 106 GLU A N 1
ATOM 858 C CA . GLU A 1 106 ? -2.144 21.488 2.886 1.00 86.50 106 GLU A CA 1
ATOM 859 C C . GLU A 1 106 ? -3.334 22.449 2.763 1.00 86.50 106 GLU A C 1
ATOM 861 O O . GLU A 1 106 ? -3.330 23.505 3.392 1.00 86.50 106 GLU A O 1
ATOM 866 N N . ASN A 1 107 ? -4.320 22.140 1.919 1.00 86.12 107 ASN A N 1
ATOM 867 C CA . ASN A 1 107 ? -5.498 22.967 1.691 1.00 86.12 107 ASN A CA 1
ATOM 868 C C . ASN A 1 107 ? -6.689 22.145 1.175 1.00 86.12 107 ASN A C 1
ATOM 870 O O . ASN A 1 107 ? -6.543 21.058 0.611 1.00 86.12 107 ASN A O 1
ATOM 874 N N . GLU A 1 108 ? -7.878 22.730 1.301 1.00 86.56 108 GLU A N 1
ATOM 875 C CA . GLU A 1 108 ? -9.149 22.117 0.908 1.00 86.56 108 GLU A CA 1
ATOM 876 C C . GLU A 1 108 ? -9.210 21.746 -0.585 1.00 86.56 108 GLU A C 1
ATOM 878 O O . GLU A 1 108 ? -9.774 20.716 -0.951 1.00 86.56 108 GLU A O 1
ATOM 883 N N . HIS A 1 109 ? -8.583 22.536 -1.466 1.00 89.62 109 HIS A N 1
ATOM 884 C CA . HIS A 1 109 ? -8.565 22.248 -2.903 1.00 89.62 109 HIS A CA 1
ATOM 885 C C . HIS A 1 109 ? -7.866 20.915 -3.209 1.00 89.62 109 HIS A C 1
ATOM 887 O O . HIS A 1 109 ? -8.377 20.110 -3.990 1.00 89.62 109 HIS A O 1
ATOM 893 N N . ASN A 1 110 ? -6.726 20.657 -2.567 1.00 89.94 110 ASN A N 1
ATOM 894 C CA . ASN A 1 110 ? -5.994 19.404 -2.714 1.00 89.94 110 ASN A CA 1
ATOM 895 C C . ASN A 1 110 ? -6.776 18.211 -2.148 1.00 89.94 110 ASN A C 1
ATOM 897 O O . ASN A 1 110 ? -6.773 17.150 -2.776 1.00 89.94 110 ASN A O 1
ATOM 901 N N . ILE A 1 111 ? -7.465 18.370 -1.012 1.00 89.75 111 ILE A N 1
ATOM 902 C CA . ILE A 1 111 ? -8.344 17.325 -0.460 1.00 89.75 111 ILE A CA 1
ATOM 903 C C . ILE A 1 111 ? -9.451 16.999 -1.465 1.00 89.75 111 ILE A C 1
ATOM 905 O O . ILE A 1 111 ? -9.572 15.852 -1.892 1.00 89.75 111 ILE A O 1
ATOM 909 N N . ASN A 1 112 ? -10.192 18.013 -1.919 1.00 89.12 112 ASN A N 1
ATOM 910 C CA . ASN A 1 112 ? -11.313 17.852 -2.846 1.00 89.12 112 ASN A CA 1
ATOM 911 C C . ASN A 1 112 ? -10.878 17.201 -4.168 1.00 89.12 112 ASN A C 1
ATOM 913 O O . ASN A 1 112 ? -11.558 16.317 -4.685 1.00 89.12 112 ASN A O 1
ATOM 917 N N . LYS A 1 113 ? -9.707 17.576 -4.698 1.00 91.38 113 LYS A N 1
ATOM 918 C CA . LYS A 1 113 ? -9.132 16.949 -5.898 1.00 91.38 113 LYS A CA 1
ATOM 919 C C . LYS A 1 113 ? -8.919 15.442 -5.713 1.00 91.38 113 LYS A C 1
ATOM 921 O O . LYS A 1 113 ? -9.220 14.676 -6.623 1.00 91.38 113 LYS A O 1
ATOM 926 N N . ASN A 1 114 ? -8.396 15.017 -4.564 1.00 92.50 114 ASN A N 1
ATOM 927 C CA . ASN A 1 114 ? -8.149 13.601 -4.279 1.00 92.50 114 ASN A CA 1
ATOM 928 C C . ASN A 1 114 ? -9.439 12.839 -3.945 1.00 92.50 114 ASN A C 1
ATOM 930 O O . ASN A 1 114 ? -9.573 11.679 -4.326 1.00 92.50 114 ASN A O 1
ATOM 934 N N . MET A 1 115 ? -10.412 13.500 -3.315 1.00 89.44 115 MET A N 1
ATOM 935 C CA . MET A 1 115 ? -11.741 12.935 -3.081 1.00 89.44 115 MET A CA 1
ATOM 936 C C . MET A 1 115 ? -12.437 12.554 -4.381 1.00 89.44 115 MET A C 1
ATOM 938 O O . MET A 1 115 ? -12.874 11.419 -4.510 1.00 89.44 115 MET A O 1
ATOM 942 N N . VAL A 1 116 ? -12.482 13.464 -5.358 1.00 90.19 116 VAL A N 1
ATOM 943 C CA . VAL A 1 116 ? -13.140 13.207 -6.649 1.00 90.19 116 VAL A CA 1
ATOM 944 C C . VAL A 1 116 ? -12.560 11.964 -7.334 1.00 90.19 116 VAL A C 1
ATOM 946 O O . VAL A 1 116 ? -13.296 11.192 -7.946 1.00 90.19 116 VAL A O 1
ATOM 949 N N . LEU A 1 117 ? -11.249 11.730 -7.199 1.00 90.50 117 LEU A N 1
ATOM 950 C CA . LEU A 1 117 ? -10.609 10.517 -7.716 1.00 90.50 117 LEU A CA 1
ATOM 951 C C . LEU A 1 117 ? -11.109 9.263 -6.991 1.00 90.50 117 LEU A C 1
ATOM 953 O O . LEU A 1 117 ? -11.458 8.283 -7.641 1.00 90.50 117 LEU A O 1
ATOM 957 N N . LEU A 1 118 ? -11.176 9.292 -5.660 1.00 91.12 118 LEU A N 1
ATOM 958 C CA . LEU A 1 118 ? -11.608 8.146 -4.857 1.00 91.12 118 LEU A CA 1
ATOM 959 C C . LEU A 1 118 ? -13.106 7.850 -4.988 1.00 91.12 118 LEU A C 1
ATOM 961 O O . LEU A 1 118 ? -13.485 6.684 -5.061 1.00 91.12 118 LEU A O 1
ATOM 965 N N . GLU A 1 119 ? -13.947 8.879 -5.080 1.00 88.56 119 GLU A N 1
ATOM 966 C CA . GLU A 1 119 ? -15.390 8.743 -5.312 1.00 88.56 119 GLU A CA 1
ATOM 967 C C . GLU A 1 119 ? -15.681 8.062 -6.653 1.00 88.56 119 GLU A C 1
ATOM 969 O O . GLU A 1 119 ? -16.560 7.206 -6.733 1.00 88.56 119 GLU A O 1
ATOM 974 N N . SER A 1 120 ? -14.903 8.376 -7.697 1.00 85.88 120 SER A N 1
ATOM 975 C CA . SER A 1 120 ? -15.066 7.749 -9.017 1.00 85.88 120 SER A CA 1
ATOM 976 C C . SER A 1 120 ? -14.741 6.249 -9.039 1.00 85.88 120 SER A C 1
ATOM 978 O O . SER A 1 120 ? -15.188 5.528 -9.929 1.00 85.88 120 SER A O 1
ATOM 980 N N . GLU A 1 121 ? -14.002 5.773 -8.038 1.00 83.62 121 GLU A N 1
ATOM 981 C CA . GLU A 1 121 ? -13.521 4.396 -7.911 1.00 83.62 121 GLU A CA 1
ATOM 982 C C . GLU A 1 121 ? -14.252 3.623 -6.796 1.00 83.62 121 GLU A C 1
ATOM 984 O O . GLU A 1 121 ? -13.923 2.469 -6.504 1.00 83.62 121 GLU A O 1
ATOM 989 N N . GLN A 1 122 ? -15.224 4.259 -6.136 1.00 81.69 122 GLN A N 1
ATOM 990 C CA . GLN A 1 122 ? -15.859 3.739 -4.934 1.00 81.69 122 GLN A CA 1
ATOM 991 C C . GLN A 1 122 ? -16.719 2.500 -5.211 1.00 81.69 122 GLN A C 1
ATOM 993 O O . GLN A 1 122 ? -17.449 2.415 -6.202 1.00 81.69 122 GLN A O 1
ATOM 998 N N . LYS A 1 123 ? -16.697 1.554 -4.264 1.00 88.88 123 LYS A N 1
ATOM 999 C CA . LYS A 1 123 ? -17.593 0.394 -4.240 1.00 88.88 123 LYS A CA 1
ATOM 1000 C C . LYS A 1 123 ? -18.358 0.296 -2.916 1.00 88.88 123 LYS A C 1
ATOM 1002 O O . LYS A 1 123 ? -17.802 0.659 -1.883 1.00 88.88 123 LYS A O 1
ATOM 1007 N N . PRO A 1 124 ? -19.586 -0.263 -2.903 1.00 89.62 124 PRO A N 1
ATOM 1008 C CA . PRO A 1 124 ? -20.422 -0.334 -1.694 1.00 89.62 124 PRO A CA 1
ATOM 1009 C C . PRO A 1 124 ? -19.822 -1.119 -0.517 1.00 89.62 124 PRO A C 1
ATOM 1011 O O . PRO A 1 124 ? -20.258 -0.970 0.626 1.00 89.62 124 PRO A O 1
ATOM 1014 N N . ASN A 1 125 ? -18.861 -2.002 -0.792 1.00 92.94 125 ASN A N 1
ATOM 1015 C CA . ASN A 1 125 ? -18.182 -2.834 0.197 1.00 92.94 125 ASN A CA 1
ATOM 1016 C C . ASN A 1 125 ? -16.884 -2.209 0.743 1.00 92.94 125 ASN A C 1
ATOM 1018 O O . ASN A 1 125 ? -16.227 -2.826 1.582 1.00 92.94 125 ASN A O 1
ATOM 1022 N N . ILE A 1 126 ? -16.520 -1.007 0.282 1.00 94.06 126 ILE A N 1
ATOM 1023 C CA . ILE A 1 126 ? -15.296 -0.302 0.666 1.00 94.06 126 ILE A CA 1
ATOM 1024 C C . ILE A 1 126 ? -15.676 1.000 1.371 1.00 94.06 126 ILE A C 1
ATOM 1026 O O . ILE A 1 126 ? -16.184 1.931 0.746 1.00 94.06 126 ILE A O 1
ATOM 1030 N N . ASP A 1 127 ? -15.381 1.078 2.665 1.00 94.56 127 ASP A N 1
ATOM 1031 C CA . ASP A 1 127 ? -15.436 2.334 3.404 1.00 94.56 127 ASP A CA 1
ATOM 1032 C C . ASP A 1 127 ? -14.096 3.052 3.246 1.00 94.56 127 ASP A C 1
ATOM 1034 O O . ASP A 1 127 ? -13.039 2.512 3.586 1.00 94.56 127 ASP A O 1
ATOM 1038 N N . ILE A 1 128 ? -14.139 4.275 2.719 1.00 94.62 128 ILE A N 1
ATOM 1039 C CA . ILE A 1 128 ? -12.951 5.099 2.492 1.00 94.62 128 ILE A CA 1
ATOM 1040 C C . ILE A 1 128 ? -12.924 6.209 3.538 1.00 94.62 128 ILE A C 1
ATOM 1042 O O . ILE A 1 128 ? -13.894 6.958 3.674 1.00 94.62 128 ILE A O 1
ATOM 1046 N N . VAL A 1 129 ? -11.807 6.323 4.259 1.00 94.19 129 VAL A N 1
ATOM 1047 C CA . VAL A 1 129 ? -11.563 7.392 5.230 1.00 94.19 129 VAL A CA 1
ATOM 1048 C C . VAL A 1 129 ? -10.311 8.166 4.863 1.00 94.19 129 VAL A C 1
ATOM 1050 O O . VAL A 1 129 ? -9.217 7.611 4.852 1.00 94.19 129 VAL A O 1
ATOM 1053 N N . ILE A 1 130 ? -10.465 9.463 4.610 1.00 93.06 130 ILE A N 1
ATOM 1054 C CA . ILE A 1 130 ? -9.346 10.376 4.355 1.00 93.06 130 ILE A CA 1
ATOM 1055 C C . ILE A 1 130 ? -9.088 11.186 5.620 1.00 93.06 130 ILE A C 1
ATOM 1057 O O . ILE A 1 130 ? -10.027 11.757 6.180 1.00 93.06 130 ILE A O 1
ATOM 1061 N N . TYR A 1 131 ? -7.831 11.248 6.050 1.00 92.12 131 TYR A N 1
ATOM 1062 C CA . TYR A 1 131 ? -7.403 12.032 7.198 1.00 92.12 131 TYR A CA 1
ATOM 1063 C C . TYR A 1 131 ? -6.269 12.981 6.814 1.00 92.12 131 TYR A C 1
ATOM 1065 O O . TYR A 1 131 ? -5.140 12.549 6.571 1.00 92.12 131 TYR A O 1
ATOM 1073 N N . ASP A 1 132 ? -6.584 14.277 6.775 1.00 91.25 132 ASP A N 1
ATOM 1074 C CA . ASP A 1 132 ? -5.589 15.324 6.550 1.00 91.25 132 ASP A CA 1
ATOM 1075 C C . ASP A 1 132 ? -4.753 15.533 7.818 1.00 91.25 132 ASP A C 1
ATOM 1077 O O . ASP A 1 132 ? -5.205 16.120 8.805 1.00 91.25 132 ASP A O 1
ATOM 1081 N N . LYS A 1 133 ? -3.546 14.965 7.839 1.00 89.75 133 LYS A N 1
ATOM 1082 C CA . LYS A 1 133 ? -2.639 15.069 8.976 1.00 89.75 133 LYS A CA 1
ATOM 1083 C C . LYS A 1 133 ? -1.182 14.924 8.569 1.00 89.75 133 LYS A C 1
ATOM 1085 O O . LYS A 1 133 ? -0.758 13.927 7.986 1.00 89.75 133 LYS A O 1
ATOM 1090 N N . PHE A 1 134 ? -0.367 15.869 9.032 1.00 89.00 134 PHE A N 1
ATOM 1091 C CA . PHE A 1 134 ? 1.081 15.711 9.006 1.00 89.00 134 PHE A CA 1
ATOM 1092 C C . PHE A 1 134 ? 1.531 14.547 9.904 1.00 89.00 134 PHE A C 1
ATOM 1094 O O . PHE A 1 134 ? 1.240 14.499 11.105 1.00 89.00 134 PHE A O 1
ATOM 1101 N N . CYS A 1 135 ? 2.292 13.623 9.323 1.00 92.44 135 CYS A N 1
ATOM 1102 C CA . CYS A 1 135 ? 2.790 12.443 10.014 1.00 92.44 135 CYS A CA 1
ATOM 1103 C C . CYS A 1 135 ? 3.977 12.794 10.918 1.00 92.44 135 CYS A C 1
ATOM 1105 O O . CYS A 1 135 ? 5.117 12.842 10.473 1.00 92.44 135 CYS A O 1
ATOM 1107 N N . SER A 1 136 ? 3.714 13.015 12.207 1.00 93.25 136 SER A N 1
ATOM 1108 C CA . SER A 1 136 ? 4.753 13.129 13.239 1.00 93.25 136 SER A CA 1
ATOM 1109 C C . SER A 1 136 ? 4.959 11.805 13.979 1.00 93.25 136 SER A C 1
ATOM 1111 O O . SER A 1 136 ? 4.061 10.962 14.032 1.00 93.25 136 SER A O 1
ATOM 1113 N N . GLN A 1 137 ? 6.119 11.630 14.616 1.00 96.00 137 GLN A N 1
ATOM 1114 C CA . GLN A 1 137 ? 6.428 10.409 15.364 1.00 96.00 137 GLN A CA 1
ATOM 1115 C C . GLN A 1 137 ? 5.396 10.073 16.468 1.00 96.00 137 GLN A C 1
ATOM 1117 O O . GLN A 1 137 ? 4.975 8.912 16.535 1.00 96.00 137 GLN A O 1
ATOM 1122 N N . PRO A 1 138 ? 4.946 11.018 17.328 1.00 95.50 138 PRO A N 1
ATOM 1123 C CA . PRO A 1 138 ? 3.933 10.718 18.346 1.00 95.50 138 PRO A CA 1
ATOM 1124 C C . PRO A 1 138 ? 2.600 10.292 17.730 1.00 95.50 138 PRO A C 1
ATOM 1126 O O . PRO A 1 138 ? 2.006 9.309 18.169 1.00 95.50 138 PRO A O 1
ATOM 1129 N N . PHE A 1 139 ? 2.179 10.992 16.674 1.00 94.75 139 PHE A N 1
ATOM 1130 C CA . PHE A 1 139 ? 0.952 10.693 15.948 1.00 94.75 139 PHE A CA 1
ATOM 1131 C C . PHE A 1 139 ? 0.975 9.283 15.352 1.00 94.75 139 PHE A C 1
ATOM 1133 O O . PHE A 1 139 ? 0.089 8.484 15.644 1.00 94.75 139 PHE A O 1
ATOM 1140 N N . LEU A 1 140 ? 2.016 8.950 14.582 1.00 97.31 140 LEU A N 1
ATOM 1141 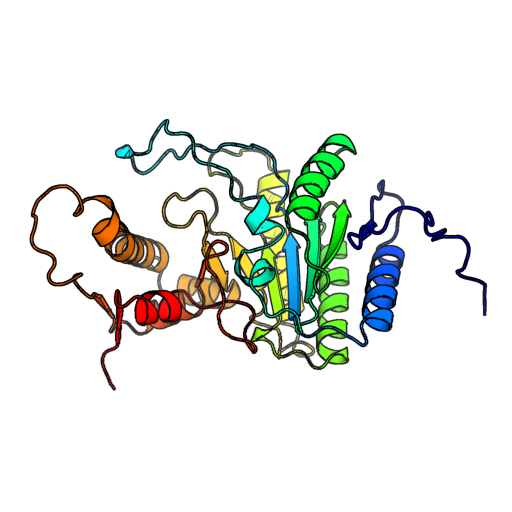C CA . LEU A 1 140 ? 2.182 7.622 13.990 1.00 97.31 140 LEU A CA 1
ATOM 1142 C C . LEU A 1 140 ? 2.218 6.536 15.065 1.00 97.31 140 LEU A C 1
ATOM 1144 O O . LEU A 1 140 ? 1.554 5.511 14.940 1.00 97.31 140 LEU A O 1
ATOM 1148 N N . SER A 1 141 ? 2.948 6.778 16.156 1.00 97.56 141 SER A N 1
ATOM 1149 C CA . SER A 1 141 ? 3.060 5.813 17.250 1.00 97.56 141 SER A CA 1
ATOM 1150 C C . SER A 1 141 ? 1.704 5.480 17.870 1.00 97.56 141 SER A C 1
ATOM 1152 O O . SER A 1 141 ? 1.421 4.319 18.165 1.00 97.56 141 SER A O 1
ATOM 1154 N N . GLU A 1 142 ? 0.867 6.491 18.094 1.00 96.94 142 GLU A N 1
ATOM 1155 C CA . GLU A 1 142 ? -0.477 6.311 18.637 1.00 96.94 142 GLU A CA 1
ATOM 1156 C C . GLU A 1 142 ? -1.426 5.667 17.618 1.00 96.94 142 GLU A C 1
ATOM 1158 O O . GLU A 1 142 ? -2.185 4.757 17.962 1.00 96.94 142 GLU A O 1
ATOM 1163 N N . LEU A 1 143 ? -1.354 6.107 16.363 1.00 97.12 143 LEU A N 1
ATOM 1164 C CA . LEU A 1 143 ? -2.224 5.652 15.290 1.00 97.12 143 LEU A CA 1
ATOM 1165 C C . LEU A 1 143 ? -1.998 4.176 14.946 1.00 97.12 143 LEU A C 1
ATOM 1167 O O . LEU A 1 143 ? -2.956 3.410 14.871 1.00 97.12 143 LEU A O 1
ATOM 1171 N N . ILE A 1 144 ? -0.742 3.751 14.790 1.00 98.44 144 ILE A N 1
ATOM 1172 C CA . ILE A 1 144 ? -0.422 2.353 14.478 1.00 98.44 144 ILE A CA 1
ATOM 1173 C C . ILE A 1 144 ? -0.837 1.437 15.633 1.00 98.44 144 ILE A C 1
ATOM 1175 O O . ILE A 1 144 ? -1.446 0.398 15.393 1.00 98.44 144 ILE A O 1
ATOM 1179 N N . LYS A 1 145 ? -0.621 1.843 16.894 1.00 98.25 145 LYS A N 1
ATOM 1180 C CA . LYS A 1 145 ? -1.125 1.095 18.064 1.00 98.25 145 LYS A CA 1
ATOM 1181 C C . LYS A 1 145 ? -2.640 0.927 18.030 1.00 98.25 145 LYS A C 1
ATOM 1183 O O . LYS A 1 145 ? -3.146 -0.132 18.388 1.00 98.25 145 LYS A O 1
ATOM 1188 N N . TYR A 1 146 ? -3.366 1.971 17.638 1.00 98.06 146 TYR A N 1
ATOM 1189 C CA . TYR A 1 146 ? -4.816 1.907 17.498 1.00 98.06 146 TYR A CA 1
ATOM 1190 C C . TYR A 1 146 ? -5.237 0.900 16.423 1.00 98.06 146 TYR A C 1
ATOM 1192 O O . TYR A 1 146 ? -6.046 0.019 16.707 1.00 98.06 146 TYR A O 1
ATOM 1200 N N . PHE A 1 147 ? -4.649 0.973 15.229 1.00 98.38 147 PHE A N 1
ATOM 1201 C CA . PHE A 1 147 ? -4.984 0.047 14.152 1.00 98.38 147 PHE A CA 1
ATOM 1202 C C . PHE A 1 147 ? -4.630 -1.398 14.481 1.00 98.38 147 PHE A C 1
ATOM 1204 O O . PHE A 1 147 ? -5.456 -2.274 14.262 1.00 98.38 147 PHE A O 1
ATOM 1211 N N . VAL A 1 148 ? -3.479 -1.666 15.101 1.00 98.12 148 VAL A N 1
ATOM 1212 C CA . VAL A 1 148 ? -3.149 -3.037 15.514 1.00 98.12 148 VAL A CA 1
ATOM 1213 C C . VAL A 1 148 ? -4.163 -3.584 16.520 1.00 98.12 148 VAL A C 1
ATOM 1215 O O . VAL A 1 148 ? -4.591 -4.731 16.402 1.00 98.12 148 VAL A O 1
ATOM 1218 N N . LYS A 1 149 ? -4.634 -2.758 17.463 1.00 97.12 149 LYS A N 1
ATOM 1219 C CA . LYS A 1 149 ? -5.720 -3.153 18.373 1.00 97.12 149 LYS A CA 1
ATOM 1220 C C . LYS A 1 149 ? -7.022 -3.452 17.630 1.00 97.12 149 LYS A C 1
ATOM 1222 O O . LYS A 1 149 ? -7.704 -4.402 18.002 1.00 97.12 149 LYS A O 1
ATOM 1227 N N . LEU A 1 150 ? -7.351 -2.698 16.579 1.00 96.88 150 LEU A N 1
ATOM 1228 C CA . LEU A 1 150 ? -8.483 -3.026 15.707 1.00 96.88 150 LEU A CA 1
ATOM 1229 C C . LEU A 1 150 ? -8.274 -4.349 14.966 1.00 96.88 150 LEU A C 1
ATOM 1231 O O . LEU A 1 150 ? -9.201 -5.149 14.891 1.00 96.88 150 LEU A O 1
ATOM 1235 N N . PHE A 1 151 ? -7.068 -4.612 14.457 1.00 97.56 151 PHE A N 1
ATOM 1236 C CA . PHE A 1 151 ? -6.769 -5.867 13.766 1.00 97.56 151 PHE A CA 1
ATOM 1237 C C . PHE A 1 151 ? -6.977 -7.064 14.694 1.00 97.56 151 PHE A C 1
ATOM 1239 O O . PHE A 1 151 ? -7.571 -8.059 14.292 1.00 97.56 151 PHE A O 1
ATOM 1246 N N . ILE A 1 152 ? -6.530 -6.954 15.950 1.00 96.88 152 ILE A N 1
ATOM 1247 C CA . ILE A 1 152 ? -6.759 -7.963 16.994 1.00 96.88 152 ILE A CA 1
ATOM 1248 C C . ILE A 1 152 ? -8.254 -8.104 17.298 1.00 96.88 152 ILE A C 1
ATOM 1250 O O . ILE A 1 152 ? -8.754 -9.222 17.354 1.00 96.88 152 ILE A O 1
ATOM 1254 N N . LEU A 1 153 ? -8.970 -6.988 17.466 1.00 95.25 153 LEU A N 1
ATOM 1255 C CA . LEU A 1 153 ? -10.401 -6.982 17.777 1.00 95.25 153 LEU A CA 1
ATOM 1256 C C . LEU A 1 153 ? -11.240 -7.697 16.706 1.00 95.25 153 LEU A C 1
ATOM 1258 O O . LEU A 1 153 ? -12.204 -8.376 17.048 1.00 95.25 153 LEU A O 1
ATOM 1262 N N . PHE A 1 154 ? -10.878 -7.548 15.432 1.00 95.31 154 PHE A N 1
ATOM 1263 C CA . PHE A 1 154 ? -11.562 -8.196 14.307 1.00 95.31 154 PHE A CA 1
ATOM 1264 C C . PHE A 1 154 ? -10.948 -9.545 13.909 1.00 95.31 154 PHE A C 1
ATOM 1266 O O . PHE A 1 154 ? -11.365 -10.122 12.910 1.00 95.31 154 PHE A O 1
ATOM 1273 N N . ASP A 1 155 ? -9.957 -10.034 14.662 1.00 95.81 155 ASP A N 1
ATOM 1274 C CA . ASP A 1 155 ? -9.177 -11.240 14.363 1.00 95.81 155 ASP A CA 1
ATOM 1275 C C . ASP A 1 155 ? -8.671 -11.313 12.909 1.00 95.81 155 ASP A C 1
ATOM 1277 O O . ASP A 1 155 ? -8.730 -12.340 12.230 1.00 95.81 155 ASP A O 1
ATOM 1281 N N . LEU A 1 156 ? -8.139 -10.199 12.402 1.00 96.88 156 LEU A N 1
ATOM 1282 C CA . LEU A 1 156 ? -7.652 -10.147 11.028 1.00 96.88 156 LEU A CA 1
ATOM 1283 C C . LEU A 1 156 ? -6.432 -11.046 10.841 1.00 96.88 156 LEU A C 1
ATOM 1285 O O . LEU A 1 156 ? -5.487 -11.042 11.636 1.00 96.88 156 LEU A O 1
ATOM 1289 N N . ASN A 1 157 ? -6.412 -11.794 9.740 1.00 96.62 157 ASN A N 1
ATOM 1290 C CA . ASN A 1 157 ? -5.182 -12.421 9.286 1.00 96.62 157 ASN A CA 1
ATOM 1291 C C . ASN A 1 157 ? -4.200 -11.333 8.832 1.00 96.62 157 ASN A C 1
ATOM 1293 O O . ASN A 1 157 ? -4.594 -10.356 8.198 1.00 96.62 157 ASN A O 1
ATOM 1297 N N . GLN A 1 158 ? -2.914 -11.535 9.100 1.00 96.50 158 GLN A N 1
ATOM 1298 C CA . GLN A 1 158 ? -1.853 -10.642 8.650 1.00 96.50 158 GLN A CA 1
ATOM 1299 C C . GLN A 1 158 ? -1.904 -10.368 7.134 1.00 96.50 158 GLN A C 1
ATOM 1301 O O . GLN A 1 158 ? -1.672 -9.246 6.697 1.00 96.50 158 GLN A O 1
ATOM 1306 N N . LYS A 1 159 ? -2.270 -11.378 6.334 1.00 96.56 159 LYS A N 1
ATOM 1307 C CA . LYS A 1 159 ? -2.414 -11.278 4.875 1.00 96.56 159 LYS A CA 1
ATOM 1308 C C . LYS A 1 159 ? -3.585 -10.408 4.416 1.00 96.56 159 LYS A C 1
ATOM 1310 O O . LYS A 1 159 ? -3.640 -10.063 3.243 1.00 96.56 159 LYS A O 1
ATOM 1315 N N . ASN A 1 160 ? -4.506 -10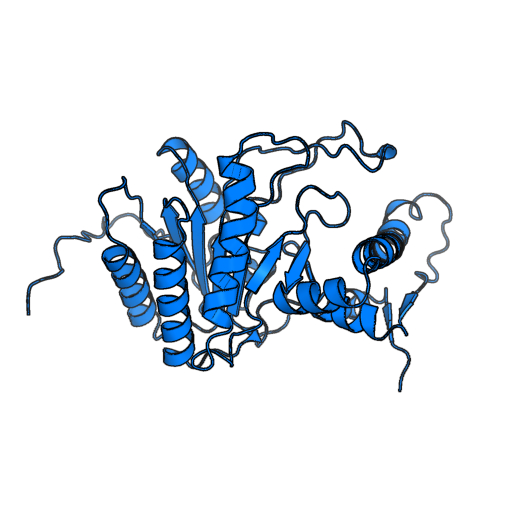.055 5.311 1.00 97.44 160 ASN A N 1
ATOM 1316 C CA . ASN A 1 160 ? -5.649 -9.181 5.037 1.00 97.44 160 ASN A CA 1
ATOM 1317 C C . ASN A 1 160 ? -5.407 -7.730 5.480 1.00 97.44 160 ASN A C 1
ATOM 1319 O O . ASN A 1 160 ? -6.321 -6.906 5.433 1.00 97.44 160 ASN A O 1
ATOM 1323 N N . VAL A 1 161 ? -4.191 -7.416 5.928 1.00 98.12 161 VAL A N 1
ATOM 1324 C CA . VAL A 1 161 ? -3.823 -6.100 6.442 1.00 98.12 161 VAL A CA 1
ATOM 1325 C C . VAL A 1 161 ? -2.583 -5.594 5.726 1.00 98.12 161 VAL A C 1
ATOM 1327 O O . VAL A 1 161 ? -1.576 -6.296 5.633 1.00 98.12 161 VAL A O 1
ATOM 1330 N N . MET A 1 162 ? -2.632 -4.342 5.280 1.00 98.62 162 MET A N 1
ATOM 1331 C CA . MET A 1 162 ? -1.494 -3.694 4.645 1.00 98.62 162 MET A CA 1
ATOM 1332 C C . MET A 1 162 ? -1.388 -2.231 5.072 1.00 98.62 162 MET A C 1
ATOM 1334 O O . MET A 1 162 ? -2.334 -1.457 4.938 1.00 98.62 162 MET A O 1
ATOM 1338 N N . ILE A 1 163 ? -0.220 -1.870 5.596 1.00 98.81 163 ILE A N 1
ATOM 1339 C CA . ILE A 1 163 ? 0.149 -0.509 5.974 1.00 98.81 163 ILE A CA 1
ATOM 1340 C C . ILE A 1 163 ? 1.225 -0.057 4.992 1.00 98.81 163 ILE A C 1
ATOM 1342 O O . ILE A 1 163 ? 2.337 -0.570 5.039 1.00 98.81 163 ILE A O 1
ATOM 1346 N N . CYS A 1 164 ? 0.917 0.884 4.112 1.00 98.75 164 CYS A N 1
ATOM 1347 C CA . CYS A 1 164 ? 1.816 1.344 3.060 1.00 98.75 164 CYS A CA 1
ATOM 1348 C C . CYS A 1 164 ? 2.310 2.765 3.315 1.00 98.75 164 CYS A C 1
ATOM 1350 O O . CYS A 1 164 ? 1.513 3.681 3.509 1.00 98.75 164 CYS A O 1
ATOM 1352 N N . ASN A 1 165 ? 3.623 2.967 3.233 1.00 98.50 165 ASN A N 1
ATOM 1353 C CA . ASN A 1 165 ? 4.229 4.289 3.154 1.00 98.50 165 ASN A CA 1
ATOM 1354 C C . ASN A 1 165 ? 4.654 4.613 1.717 1.00 98.50 165 ASN A C 1
ATOM 1356 O O . ASN A 1 165 ? 5.492 3.921 1.132 1.00 98.50 165 ASN A O 1
ATOM 1360 N N . TYR A 1 166 ? 4.116 5.709 1.189 1.00 97.31 166 TYR A N 1
ATOM 1361 C CA . TYR A 1 166 ? 4.446 6.279 -0.116 1.00 97.31 166 TYR A CA 1
ATOM 1362 C C . TYR A 1 166 ? 5.263 7.570 -0.011 1.00 97.31 166 TYR A C 1
ATOM 1364 O O . TYR A 1 166 ? 5.666 8.125 -1.032 1.00 97.31 166 TYR A O 1
ATOM 1372 N N . VAL A 1 167 ? 5.608 8.012 1.206 1.00 93.81 167 VAL A N 1
ATOM 1373 C CA . VAL A 1 167 ? 6.563 9.108 1.399 1.00 93.81 167 VAL A CA 1
ATOM 1374 C C . VAL A 1 167 ? 7.951 8.639 0.966 1.00 93.81 167 VAL A C 1
ATOM 1376 O O . VAL A 1 167 ? 8.684 7.991 1.715 1.00 93.81 167 VAL A O 1
ATOM 1379 N N . ASN A 1 168 ? 8.289 8.943 -0.282 1.00 87.12 168 ASN A N 1
ATOM 1380 C CA . ASN A 1 168 ? 9.588 8.701 -0.887 1.00 87.12 168 ASN A CA 1
ATOM 1381 C C . ASN A 1 168 ? 9.843 9.813 -1.901 1.00 87.12 168 ASN A C 1
ATOM 1383 O O . ASN A 1 168 ? 9.192 9.883 -2.945 1.00 87.12 168 ASN A O 1
ATOM 1387 N N . TYR A 1 169 ? 10.762 10.712 -1.578 1.00 80.38 169 TYR A N 1
ATOM 1388 C CA . TYR A 1 169 ? 11.063 11.835 -2.443 1.00 80.38 169 TYR A CA 1
ATOM 1389 C C . TYR A 1 169 ? 12.089 11.409 -3.490 1.00 80.38 169 TYR A C 1
ATOM 1391 O O . TYR A 1 169 ? 12.993 10.616 -3.229 1.00 80.38 169 TYR A O 1
ATOM 1399 N N . ASN A 1 170 ? 11.953 11.934 -4.709 1.00 69.50 170 ASN A N 1
ATOM 1400 C CA . ASN A 1 170 ? 12.972 11.736 -5.734 1.00 69.50 170 ASN A CA 1
ATOM 1401 C C . ASN A 1 170 ? 14.330 12.228 -5.196 1.00 69.50 170 ASN A C 1
ATOM 1403 O O . ASN A 1 170 ? 14.383 13.232 -4.486 1.00 69.50 170 ASN A O 1
ATOM 1407 N N . ASN A 1 171 ? 15.428 11.588 -5.605 1.00 62.34 171 ASN A N 1
ATOM 1408 C CA . ASN A 1 171 ? 16.821 11.897 -5.245 1.00 62.34 171 ASN A CA 1
ATOM 1409 C C . ASN A 1 171 ? 17.250 13.365 -5.491 1.00 62.34 171 ASN A C 1
ATOM 1411 O O . ASN A 1 171 ? 18.396 13.723 -5.238 1.00 62.34 171 ASN A O 1
ATOM 1415 N N . LYS A 1 172 ? 16.366 14.205 -6.039 1.00 66.00 172 LYS A N 1
ATOM 1416 C CA . LYS A 1 172 ? 16.559 15.637 -6.283 1.00 66.00 172 LYS A CA 1
ATOM 1417 C C . LYS A 1 172 ? 16.048 16.529 -5.145 1.00 66.00 172 LYS A C 1
ATOM 1419 O O . LYS A 1 172 ? 16.341 17.721 -5.167 1.00 66.00 172 LYS A O 1
ATOM 1424 N N . THR A 1 173 ? 15.280 16.009 -4.187 1.00 75.06 173 THR A N 1
ATOM 1425 C CA . THR A 1 173 ? 14.765 16.819 -3.075 1.00 75.06 173 THR A CA 1
ATOM 1426 C C . THR A 1 173 ? 15.884 17.157 -2.095 1.00 75.06 173 THR A C 1
ATOM 1428 O O . THR A 1 173 ? 16.570 16.275 -1.589 1.00 75.06 173 THR A O 1
ATOM 1431 N N . THR A 1 174 ? 16.046 18.447 -1.804 1.00 74.69 174 THR A N 1
ATOM 1432 C CA . THR A 1 174 ? 17.021 18.967 -0.827 1.00 74.69 174 THR A CA 1
ATOM 1433 C C . THR A 1 174 ? 16.357 19.505 0.441 1.00 74.69 174 THR A C 1
ATOM 1435 O O . THR A 1 174 ? 17.027 20.095 1.282 1.00 74.69 174 THR A O 1
ATOM 1438 N N . ASN A 1 175 ? 15.037 19.363 0.568 1.00 85.81 175 ASN A N 1
ATOM 1439 C CA . ASN A 1 175 ? 14.292 19.812 1.736 1.00 85.81 175 ASN A CA 1
ATOM 1440 C C . ASN A 1 175 ? 14.558 18.870 2.918 1.00 85.81 175 ASN A C 1
ATOM 1442 O O . ASN A 1 175 ? 14.227 17.686 2.871 1.00 85.81 175 ASN A O 1
ATOM 1446 N N . GLU A 1 176 ? 15.143 19.402 3.988 1.00 86.75 176 GLU A N 1
ATOM 1447 C CA . GLU A 1 176 ? 15.497 18.631 5.182 1.00 86.75 176 GLU A CA 1
ATOM 1448 C C . GLU A 1 176 ? 14.279 18.026 5.889 1.00 86.75 176 GLU A C 1
ATOM 1450 O O . GLU A 1 176 ? 14.378 16.927 6.431 1.00 86.75 176 GLU A O 1
ATOM 1455 N N . ILE A 1 177 ? 13.122 18.696 5.854 1.00 85.56 177 ILE A N 1
ATOM 1456 C CA . ILE A 1 177 ? 11.882 18.195 6.468 1.00 85.56 177 ILE A CA 1
ATOM 1457 C C . ILE A 1 177 ? 11.389 16.956 5.716 1.00 85.56 177 ILE A C 1
ATOM 1459 O O . ILE A 1 177 ? 10.980 15.971 6.334 1.00 85.56 177 ILE A O 1
ATOM 1463 N N . ASP A 1 178 ? 11.473 16.985 4.388 1.00 86.44 178 ASP A N 1
ATOM 1464 C CA . ASP A 1 178 ? 11.078 15.874 3.521 1.00 86.44 178 ASP A CA 1
ATOM 1465 C C . ASP A 1 178 ? 12.016 14.675 3.721 1.00 86.44 178 ASP A C 1
ATOM 1467 O O . ASP A 1 178 ? 11.565 13.557 3.973 1.00 86.44 178 ASP A O 1
ATOM 1471 N N . LEU A 1 179 ? 13.331 14.920 3.720 1.00 88.94 179 LEU A N 1
ATOM 1472 C CA . LEU A 1 179 ? 14.343 13.891 3.986 1.00 88.94 179 LEU A CA 1
ATOM 1473 C C . LEU A 1 179 ? 14.197 13.286 5.390 1.00 88.94 179 LEU A C 1
ATOM 1475 O O . LEU A 1 179 ? 14.312 12.070 5.559 1.00 88.94 179 LEU A O 1
ATOM 1479 N N . TYR A 1 180 ? 13.905 14.115 6.397 1.00 91.12 180 TYR A N 1
ATOM 1480 C CA . TYR A 1 180 ? 13.619 13.647 7.750 1.00 91.12 180 TYR A CA 1
ATOM 1481 C C . TYR A 1 180 ? 12.371 12.764 7.778 1.00 91.12 180 TYR A C 1
ATOM 1483 O O . TYR A 1 180 ? 12.405 11.682 8.357 1.00 91.12 180 TYR A O 1
ATOM 1491 N N . SER A 1 181 ? 11.290 13.186 7.122 1.00 90.75 181 SER A N 1
ATOM 1492 C CA . SER A 1 181 ? 10.018 12.457 7.094 1.00 90.75 181 SER A CA 1
ATOM 1493 C C . SER A 1 181 ? 10.156 11.105 6.392 1.00 90.75 181 SER A C 1
ATOM 1495 O O . SER A 1 181 ? 9.696 10.092 6.917 1.00 90.75 181 SER A O 1
ATOM 1497 N N . GLN A 1 182 ? 10.882 11.061 5.270 1.00 92.00 182 GLN A N 1
ATOM 1498 C CA . GLN A 1 182 ? 11.186 9.832 4.532 1.00 92.00 182 GLN A CA 1
ATOM 1499 C C . GLN A 1 182 ? 11.903 8.778 5.389 1.00 92.00 182 GLN A C 1
ATOM 1501 O O . GLN A 1 182 ? 11.690 7.585 5.188 1.00 92.00 182 GLN A O 1
ATOM 1506 N N . LYS A 1 183 ? 12.724 9.201 6.357 1.00 93.00 183 LYS A N 1
ATOM 1507 C CA . LYS A 1 183 ? 13.388 8.299 7.307 1.00 93.00 183 LYS A CA 1
ATOM 1508 C C . LYS A 1 183 ? 12.529 8.002 8.541 1.00 93.00 183 LYS A C 1
ATOM 1510 O O . LYS A 1 183 ? 12.387 6.853 8.945 1.00 93.00 183 LYS A O 1
ATOM 1515 N N . MET A 1 184 ? 11.948 9.035 9.144 1.00 96.44 184 MET A N 1
ATOM 1516 C CA . MET A 1 184 ? 11.252 8.949 10.429 1.00 96.44 184 MET A CA 1
ATOM 1517 C C . MET A 1 184 ? 9.979 8.102 10.349 1.00 96.44 184 MET A C 1
ATOM 1519 O O . MET A 1 184 ? 9.707 7.330 11.272 1.00 96.44 184 MET A O 1
ATOM 1523 N N . ILE A 1 185 ? 9.203 8.225 9.266 1.00 97.25 185 ILE A N 1
ATOM 1524 C CA . ILE A 1 185 ? 7.933 7.507 9.098 1.00 97.25 185 ILE A CA 1
ATOM 1525 C C . ILE A 1 185 ? 8.138 5.983 9.143 1.00 97.25 185 ILE A C 1
ATOM 1527 O O . ILE A 1 185 ? 7.548 5.351 10.028 1.00 97.25 185 ILE A O 1
ATOM 1531 N N . PRO A 1 186 ? 8.966 5.370 8.269 1.00 97.12 186 PRO A N 1
ATOM 1532 C CA . PRO A 1 186 ? 9.136 3.921 8.275 1.00 97.12 186 PRO A CA 1
ATOM 1533 C C . PRO A 1 186 ? 9.737 3.396 9.582 1.00 97.12 186 PRO A C 1
ATOM 1535 O O . PRO A 1 186 ? 9.237 2.411 10.128 1.00 97.12 186 PRO A O 1
ATOM 1538 N N . GLU A 1 187 ? 10.739 4.084 10.143 1.00 97.06 187 GLU A N 1
ATOM 1539 C CA . GLU A 1 187 ? 11.343 3.710 11.429 1.00 97.06 187 GLU A CA 1
ATOM 1540 C C . GLU A 1 187 ? 10.316 3.724 12.568 1.00 97.06 187 GLU A C 1
ATOM 1542 O O . GLU A 1 187 ? 10.278 2.811 13.397 1.00 97.06 187 GLU A O 1
ATOM 1547 N N . THR A 1 188 ? 9.449 4.739 12.607 1.00 98.50 188 THR A N 1
ATOM 1548 C CA . THR A 1 188 ? 8.426 4.866 13.650 1.00 98.50 188 THR A CA 1
ATOM 1549 C C . THR A 1 188 ? 7.373 3.772 13.539 1.00 98.50 188 THR A C 1
ATOM 1551 O O . THR A 1 188 ? 7.041 3.151 14.551 1.00 98.50 188 THR A O 1
ATOM 1554 N N . ILE A 1 189 ? 6.852 3.520 12.333 1.00 98.56 189 ILE A N 1
ATOM 1555 C CA . ILE A 1 189 ? 5.824 2.495 12.110 1.00 98.56 189 ILE A CA 1
ATOM 1556 C C . ILE A 1 189 ? 6.382 1.113 12.460 1.00 98.56 189 ILE A C 1
ATOM 1558 O O . ILE A 1 189 ? 5.782 0.404 13.273 1.00 98.56 189 ILE A O 1
ATOM 1562 N N . GLN A 1 190 ? 7.551 0.748 11.920 1.00 98.19 190 GLN A N 1
ATOM 1563 C CA . GLN A 1 190 ? 8.134 -0.571 12.163 1.00 98.19 190 GLN A CA 1
ATOM 1564 C C . GLN A 1 190 ? 8.481 -0.777 13.642 1.00 98.19 190 GLN A C 1
ATOM 1566 O O . GLN A 1 190 ? 8.194 -1.838 14.189 1.00 98.19 190 GLN A O 1
ATOM 1571 N N . LYS A 1 191 ? 8.991 0.251 14.336 1.00 98.06 191 LYS A N 1
ATOM 1572 C CA . LYS A 1 191 ? 9.274 0.177 15.779 1.00 98.06 191 LYS A CA 1
ATOM 1573 C C . LYS A 1 191 ? 8.032 -0.135 16.615 1.00 98.06 191 LYS A C 1
ATOM 1575 O O . LYS A 1 191 ? 8.144 -0.804 17.641 1.00 98.06 191 LYS A O 1
ATOM 1580 N N . VAL A 1 192 ? 6.857 0.362 16.223 1.00 98.44 192 VAL A N 1
ATOM 1581 C CA . VAL A 1 192 ? 5.604 -0.013 16.893 1.00 98.44 192 VAL A CA 1
ATOM 1582 C C . VAL A 1 192 ? 5.278 -1.474 16.608 1.00 98.44 192 VAL A C 1
ATOM 1584 O O . VAL A 1 192 ? 4.989 -2.205 17.548 1.00 98.44 192 VAL A O 1
ATOM 1587 N N . LEU A 1 193 ? 5.350 -1.900 15.346 1.00 98.19 193 LEU A N 1
ATOM 1588 C CA . LEU A 1 193 ? 5.006 -3.259 14.911 1.00 98.19 193 LEU A CA 1
ATOM 1589 C C . LEU A 1 193 ? 5.972 -4.344 15.410 1.00 98.19 193 LEU A C 1
ATOM 1591 O O . LEU A 1 193 ? 5.587 -5.507 15.488 1.00 98.19 193 LEU A O 1
ATOM 1595 N N . ASP A 1 194 ? 7.202 -3.978 15.762 1.00 97.69 194 ASP A N 1
ATOM 1596 C CA . ASP A 1 194 ? 8.186 -4.865 16.392 1.00 97.69 194 ASP A CA 1
ATOM 1597 C C . ASP A 1 194 ? 7.937 -5.070 17.897 1.00 97.69 194 ASP A C 1
ATOM 1599 O O . ASP A 1 194 ? 8.653 -5.836 18.545 1.00 97.69 194 ASP A O 1
ATOM 1603 N N . ASN A 1 195 ? 6.936 -4.403 18.484 1.00 96.94 195 ASN A N 1
ATOM 1604 C CA . ASN A 1 195 ? 6.528 -4.686 19.855 1.00 96.94 195 ASN A CA 1
ATOM 1605 C C . ASN A 1 195 ? 6.026 -6.143 19.956 1.00 96.94 195 ASN A C 1
ATOM 1607 O O . ASN A 1 195 ? 5.156 -6.519 19.171 1.00 96.94 195 ASN A O 1
ATOM 1611 N N . PRO A 1 196 ? 6.491 -6.942 20.938 1.00 96.81 196 PRO A N 1
ATOM 1612 C CA . PRO A 1 196 ? 6.023 -8.315 21.137 1.00 96.81 196 PRO A CA 1
ATOM 1613 C C . PRO A 1 196 ? 4.499 -8.464 21.273 1.00 96.81 196 PRO A C 1
ATOM 1615 O O . PRO A 1 196 ? 3.948 -9.479 20.865 1.00 96.81 196 PRO A O 1
ATOM 1618 N N . GLU A 1 197 ? 3.792 -7.448 21.787 1.00 96.00 197 GLU A N 1
ATOM 1619 C CA . GLU A 1 197 ? 2.318 -7.422 21.839 1.00 96.00 197 GLU A CA 1
ATOM 1620 C C . GLU A 1 197 ? 1.680 -7.530 20.437 1.00 96.00 197 GLU A C 1
ATOM 1622 O O . GLU A 1 197 ? 0.542 -7.973 20.294 1.00 96.00 197 GLU A O 1
ATOM 1627 N N . PHE A 1 198 ? 2.411 -7.131 19.394 1.00 96.62 198 PHE A N 1
ATOM 1628 C CA . PHE A 1 198 ? 1.935 -6.986 18.019 1.00 96.62 198 PHE A CA 1
ATOM 1629 C C . PHE A 1 198 ? 2.613 -7.945 17.030 1.00 96.62 198 PHE A C 1
ATOM 1631 O O . PHE A 1 198 ? 2.477 -7.750 15.822 1.00 96.62 198 PHE A O 1
ATOM 1638 N N . GLU A 1 199 ? 3.284 -8.997 17.516 1.00 95.62 199 GLU A N 1
ATOM 1639 C CA . GLU A 1 199 ? 4.093 -9.932 16.711 1.00 95.62 199 GLU A CA 1
ATOM 1640 C C . GLU A 1 199 ? 3.365 -10.463 15.455 1.00 95.62 199 GLU A C 1
ATOM 1642 O O . GLU A 1 199 ? 3.943 -10.540 14.370 1.00 95.62 199 GLU A O 1
ATOM 1647 N N . LYS A 1 200 ? 2.054 -10.744 15.561 1.00 96.94 200 LYS A N 1
ATOM 1648 C CA . LYS A 1 200 ? 1.201 -11.209 14.444 1.00 96.94 200 LYS A CA 1
ATOM 1649 C C . LYS A 1 200 ? 1.194 -10.253 13.239 1.00 96.94 200 LYS A C 1
ATOM 1651 O O . LYS A 1 200 ? 0.963 -10.695 12.119 1.00 96.94 200 LYS A O 1
ATOM 1656 N N . TYR A 1 201 ? 1.421 -8.956 13.446 1.00 98.06 201 TYR A N 1
ATOM 1657 C CA . TYR A 1 201 ? 1.318 -7.914 12.413 1.00 98.06 201 TYR A CA 1
ATOM 1658 C C . TYR A 1 201 ? 2.664 -7.275 12.067 1.00 98.06 201 TYR A C 1
ATOM 1660 O O . TYR A 1 201 ? 2.728 -6.286 11.335 1.00 98.06 201 TYR A O 1
ATOM 1668 N N . THR A 1 202 ? 3.760 -7.853 12.552 1.00 97.44 202 THR A N 1
ATOM 1669 C CA . THR A 1 202 ? 5.112 -7.322 12.385 1.00 97.44 202 THR A CA 1
ATOM 1670 C C . THR A 1 202 ? 5.555 -7.179 10.923 1.00 97.44 202 THR A C 1
ATOM 1672 O O . THR A 1 202 ? 6.362 -6.300 10.621 1.00 97.44 202 THR A O 1
ATOM 1675 N N . TYR A 1 203 ? 5.000 -7.978 10.002 1.00 97.44 203 TYR A N 1
ATOM 1676 C CA . TYR A 1 203 ? 5.252 -7.865 8.556 1.00 97.44 203 TYR A CA 1
ATOM 1677 C C . TYR A 1 203 ? 4.058 -7.275 7.784 1.00 97.44 203 TYR A C 1
ATOM 1679 O O . TYR A 1 203 ? 3.868 -7.595 6.617 1.00 97.44 203 TYR A O 1
ATOM 1687 N N . CYS A 1 204 ? 3.210 -6.454 8.409 1.00 98.25 204 CYS A N 1
ATOM 1688 C CA . CYS A 1 204 ? 2.142 -5.727 7.702 1.00 98.25 204 CYS A CA 1
ATOM 1689 C C . CYS A 1 204 ? 2.591 -4.383 7.112 1.00 98.25 204 CYS A C 1
ATOM 1691 O O . CYS A 1 204 ? 1.775 -3.722 6.471 1.00 98.25 204 CYS A O 1
ATOM 1693 N N . PHE A 1 205 ? 3.837 -3.952 7.343 1.00 98.69 205 PHE A N 1
ATOM 1694 C CA . PHE A 1 205 ? 4.336 -2.663 6.869 1.00 98.69 205 PHE A CA 1
ATOM 1695 C C . PHE A 1 205 ? 5.101 -2.772 5.550 1.00 98.69 205 PHE A C 1
ATOM 1697 O O . PHE A 1 205 ? 6.027 -3.573 5.400 1.00 98.69 205 PHE A O 1
ATOM 1704 N N . TYR A 1 206 ? 4.706 -1.923 4.608 1.00 98.62 206 TYR A N 1
ATOM 1705 C CA . TYR A 1 206 ? 5.186 -1.882 3.243 1.00 98.62 206 TYR A CA 1
ATOM 1706 C C . TYR A 1 206 ? 5.665 -0.484 2.881 1.00 98.62 206 TYR A C 1
ATOM 1708 O O . TYR A 1 206 ? 5.085 0.525 3.282 1.00 98.62 206 TYR A O 1
ATOM 1716 N N . GLN A 1 207 ? 6.718 -0.434 2.079 1.00 97.94 207 GLN A N 1
ATOM 1717 C CA . GLN A 1 207 ? 7.322 0.792 1.594 1.00 97.94 207 GLN A CA 1
ATOM 1718 C C . GLN A 1 207 ? 7.291 0.810 0.071 1.00 97.94 207 GLN A C 1
ATOM 1720 O O . GLN A 1 207 ? 7.548 -0.190 -0.598 1.00 97.94 207 GLN A O 1
ATOM 1725 N N . TRP A 1 208 ? 6.993 1.976 -0.480 1.00 97.75 208 TRP A N 1
ATOM 1726 C CA . TRP A 1 208 ? 7.043 2.216 -1.910 1.00 97.75 208 TRP A CA 1
ATOM 1727 C C . TRP A 1 208 ? 8.475 2.409 -2.423 1.00 97.75 208 TRP A C 1
ATOM 1729 O O . TRP A 1 208 ? 9.259 3.162 -1.833 1.00 97.75 208 TRP A O 1
ATOM 1739 N N . PHE A 1 209 ? 8.806 1.788 -3.563 1.00 94.44 209 PHE A N 1
ATOM 1740 C CA . PHE A 1 209 ? 10.134 1.899 -4.190 1.00 94.44 209 PHE A CA 1
ATOM 1741 C C . PHE A 1 209 ? 10.475 3.305 -4.708 1.00 94.44 209 PHE A C 1
ATOM 1743 O O . PHE A 1 209 ? 11.644 3.581 -5.003 1.00 94.44 209 PHE A O 1
ATOM 1750 N N . GLY A 1 210 ? 9.488 4.197 -4.804 1.00 93.31 210 GLY A N 1
ATOM 1751 C CA . GLY A 1 210 ? 9.689 5.578 -5.220 1.00 93.31 210 GLY A CA 1
ATOM 1752 C C . GLY A 1 210 ? 9.730 5.755 -6.734 1.00 93.31 210 GLY A C 1
ATOM 1753 O O . GLY A 1 210 ? 9.266 4.926 -7.517 1.00 93.31 210 GLY A O 1
ATOM 1754 N N . TYR A 1 211 ? 10.351 6.850 -7.163 1.00 91.19 211 TYR A N 1
ATOM 1755 C CA . TYR A 1 211 ? 10.422 7.287 -8.561 1.00 91.19 211 TYR A CA 1
ATOM 1756 C C . TYR A 1 211 ? 11.429 6.491 -9.419 1.00 91.19 211 TYR A C 1
ATOM 1758 O O . TYR A 1 211 ? 12.158 7.054 -10.239 1.00 91.19 211 TYR A O 1
ATOM 1766 N N . LYS A 1 212 ? 11.480 5.166 -9.249 1.00 90.94 212 LYS A N 1
ATOM 1767 C CA . LYS A 1 212 ? 12.271 4.238 -10.069 1.00 90.94 212 LYS A CA 1
ATOM 1768 C C . LYS A 1 212 ? 11.368 3.602 -11.115 1.00 90.94 212 LYS A C 1
ATOM 1770 O O . LYS A 1 212 ? 10.449 2.884 -10.754 1.00 90.94 212 LYS A O 1
ATOM 1775 N N . PHE A 1 213 ? 11.647 3.824 -12.399 1.00 91.25 213 PHE A N 1
ATOM 1776 C CA . PHE A 1 213 ? 10.751 3.442 -13.502 1.00 91.25 213 PHE A CA 1
ATOM 1777 C C . PHE A 1 213 ? 10.213 2.003 -13.417 1.00 91.25 213 PHE A C 1
ATOM 1779 O O . PHE A 1 213 ? 9.004 1.808 -13.446 1.00 91.25 213 PHE A O 1
ATOM 1786 N N . TYR A 1 214 ? 11.087 1.006 -13.249 1.00 92.06 214 TYR A N 1
ATOM 1787 C CA . TYR A 1 214 ? 10.690 -0.412 -13.218 1.00 92.06 214 TYR A CA 1
ATOM 1788 C C . TYR A 1 214 ? 9.988 -0.850 -11.932 1.00 92.06 214 TYR A C 1
ATOM 1790 O O . TYR A 1 214 ? 9.409 -1.927 -11.893 1.00 92.06 214 TYR A O 1
ATOM 1798 N N . PHE A 1 215 ? 10.051 -0.033 -10.885 1.00 94.00 215 PHE A N 1
ATOM 1799 C CA . PHE A 1 215 ? 9.464 -0.329 -9.582 1.00 94.00 215 PHE A CA 1
ATOM 1800 C C . PHE A 1 215 ? 8.390 0.678 -9.194 1.00 94.00 215 PHE A C 1
ATOM 1802 O O . PHE A 1 215 ? 7.935 0.682 -8.055 1.00 94.00 215 PHE A O 1
ATOM 1809 N N . TYR A 1 216 ? 7.999 1.553 -10.120 1.00 94.69 216 TYR A N 1
ATOM 1810 C CA . TYR A 1 216 ? 7.161 2.697 -9.803 1.00 94.69 216 TYR A CA 1
ATOM 1811 C C . TYR A 1 216 ? 5.820 2.273 -9.212 1.00 94.69 216 TYR A C 1
ATOM 1813 O O . TYR A 1 216 ? 5.316 2.960 -8.340 1.00 94.69 216 TYR A O 1
ATOM 1821 N N . ASN A 1 217 ? 5.280 1.122 -9.608 1.00 96.69 217 ASN A N 1
ATOM 1822 C CA . ASN A 1 217 ? 4.023 0.590 -9.077 1.00 96.69 217 ASN A CA 1
ATOM 1823 C C . ASN A 1 217 ? 4.219 -0.437 -7.956 1.00 96.69 217 ASN A C 1
ATOM 1825 O O . ASN A 1 217 ? 3.259 -1.047 -7.497 1.00 96.69 217 ASN A O 1
ATOM 1829 N N . PHE A 1 218 ? 5.455 -0.671 -7.522 1.00 97.62 218 PHE A N 1
ATOM 1830 C CA . PHE A 1 218 ? 5.749 -1.743 -6.587 1.00 97.62 218 PHE A CA 1
ATOM 1831 C C . PHE A 1 218 ? 5.921 -1.213 -5.166 1.00 97.62 218 PHE A C 1
ATOM 1833 O O . PHE A 1 218 ? 6.529 -0.167 -4.919 1.00 97.62 218 PHE A O 1
ATOM 1840 N N . ILE A 1 219 ? 5.418 -1.993 -4.221 1.00 98.31 219 ILE A N 1
ATOM 1841 C CA . ILE A 1 219 ? 5.651 -1.842 -2.787 1.00 98.31 219 ILE A CA 1
ATOM 1842 C C . ILE A 1 219 ? 6.339 -3.102 -2.270 1.00 98.31 219 ILE A C 1
ATOM 1844 O O . ILE A 1 219 ? 6.135 -4.193 -2.802 1.00 98.31 219 ILE A O 1
ATOM 1848 N N . TYR A 1 220 ? 7.156 -2.965 -1.235 1.00 97.81 220 TYR A N 1
ATOM 1849 C CA . TYR A 1 220 ? 7.893 -4.074 -0.639 1.00 97.81 220 TYR A CA 1
ATOM 1850 C C . TYR A 1 220 ? 7.694 -4.128 0.866 1.00 97.81 220 TYR A C 1
ATOM 1852 O O . TYR A 1 220 ? 7.534 -3.094 1.511 1.00 97.81 220 TYR A O 1
ATOM 1860 N N . ASN A 1 221 ? 7.734 -5.327 1.439 1.00 98.00 221 ASN A N 1
ATOM 1861 C CA . ASN A 1 221 ? 7.690 -5.503 2.882 1.00 98.00 221 ASN A CA 1
ATOM 1862 C C . ASN A 1 221 ? 8.938 -4.895 3.534 1.00 98.00 221 ASN A C 1
ATOM 1864 O O . ASN A 1 221 ? 10.056 -5.362 3.297 1.00 98.00 221 ASN A O 1
ATOM 1868 N N . TYR A 1 222 ? 8.753 -3.865 4.358 1.00 97.25 222 TYR A N 1
ATOM 1869 C CA . TYR A 1 222 ? 9.858 -3.075 4.898 1.00 97.25 222 TYR A CA 1
ATOM 1870 C C . TYR A 1 222 ? 10.824 -3.934 5.726 1.00 97.25 222 TYR A C 1
ATOM 1872 O O . TYR A 1 222 ? 12.029 -3.922 5.482 1.00 97.25 222 TYR A O 1
ATOM 1880 N N . LYS A 1 223 ? 10.299 -4.758 6.642 1.00 96.00 223 LYS A N 1
ATOM 1881 C CA . LYS A 1 223 ? 11.116 -5.591 7.536 1.00 96.00 223 LYS A CA 1
ATOM 1882 C C . LYS A 1 223 ? 11.927 -6.655 6.796 1.00 96.00 223 LYS A C 1
ATOM 1884 O O . LYS A 1 223 ? 13.094 -6.869 7.121 1.00 96.00 223 LYS A O 1
ATOM 1889 N N . ILE A 1 224 ? 11.321 -7.332 5.817 1.00 94.38 224 ILE A N 1
ATOM 1890 C CA . ILE A 1 224 ? 12.019 -8.354 5.018 1.00 94.38 224 ILE A CA 1
ATOM 1891 C C . ILE A 1 224 ? 13.161 -7.724 4.223 1.00 94.38 224 ILE A C 1
ATOM 1893 O O . ILE A 1 224 ? 14.261 -8.274 4.179 1.00 94.38 224 ILE A O 1
ATOM 1897 N N . ILE A 1 225 ? 12.917 -6.562 3.622 1.00 90.75 225 ILE A N 1
ATOM 1898 C CA . ILE A 1 225 ? 13.931 -5.876 2.830 1.00 90.75 225 ILE A CA 1
ATOM 1899 C C . ILE A 1 225 ? 15.062 -5.318 3.698 1.00 90.75 225 ILE A C 1
ATOM 1901 O O . ILE A 1 225 ? 16.218 -5.476 3.317 1.00 90.75 225 ILE A O 1
ATOM 1905 N N . GLU A 1 226 ? 14.777 -4.748 4.869 1.00 91.19 226 GLU A N 1
ATOM 1906 C CA . GLU A 1 226 ? 15.820 -4.317 5.814 1.00 91.19 226 GLU A CA 1
ATOM 1907 C C . GLU A 1 226 ? 16.717 -5.492 6.238 1.00 91.19 226 GLU A C 1
ATOM 1909 O O . GLU A 1 226 ? 17.947 -5.385 6.239 1.00 91.19 226 GLU A O 1
ATOM 1914 N N . LEU A 1 227 ? 16.117 -6.658 6.510 1.00 90.44 227 LEU A N 1
ATOM 1915 C CA . LEU A 1 227 ? 16.869 -7.876 6.808 1.00 90.44 227 LEU A CA 1
ATOM 1916 C C . LEU A 1 227 ? 17.770 -8.275 5.630 1.00 90.44 227 LEU A C 1
ATOM 1918 O O . LEU A 1 227 ? 18.951 -8.555 5.829 1.00 90.44 227 LEU A O 1
ATOM 1922 N N . LEU A 1 228 ? 17.250 -8.271 4.402 1.00 89.06 228 LEU A N 1
ATOM 1923 C CA . LEU A 1 228 ? 18.026 -8.614 3.209 1.00 89.06 228 LEU A CA 1
ATOM 1924 C C . LEU A 1 228 ? 19.147 -7.613 2.920 1.00 89.06 228 LEU A C 1
ATOM 1926 O O . LEU A 1 228 ? 20.266 -8.032 2.620 1.00 89.06 228 LEU A O 1
ATOM 1930 N N . ALA A 1 229 ? 18.874 -6.316 3.055 1.00 87.12 229 ALA A N 1
ATOM 1931 C CA . ALA A 1 229 ? 19.851 -5.250 2.869 1.00 87.12 229 ALA A CA 1
ATOM 1932 C C . ALA A 1 229 ? 21.030 -5.386 3.841 1.00 87.12 229 ALA A C 1
ATOM 1934 O O . ALA A 1 229 ? 22.167 -5.143 3.449 1.00 87.12 229 ALA A O 1
ATOM 1935 N N . SER A 1 230 ? 20.784 -5.858 5.069 1.00 86.69 230 SER A N 1
ATOM 1936 C CA . SER A 1 230 ? 21.847 -6.097 6.055 1.00 86.69 230 SER A CA 1
ATOM 1937 C C . SER A 1 230 ? 22.804 -7.244 5.689 1.00 86.69 230 SER A C 1
ATOM 1939 O O . SER A 1 230 ? 23.929 -7.286 6.187 1.00 86.69 230 SER A O 1
ATOM 1941 N N . VAL A 1 231 ? 22.384 -8.166 4.811 1.00 85.94 231 VAL A N 1
ATOM 1942 C CA . VAL A 1 231 ? 23.148 -9.375 4.439 1.00 85.94 231 VAL A CA 1
ATOM 1943 C C . VAL A 1 231 ? 23.668 -9.320 2.997 1.00 85.94 231 VAL A C 1
ATOM 1945 O O . VAL A 1 231 ? 24.661 -9.970 2.669 1.00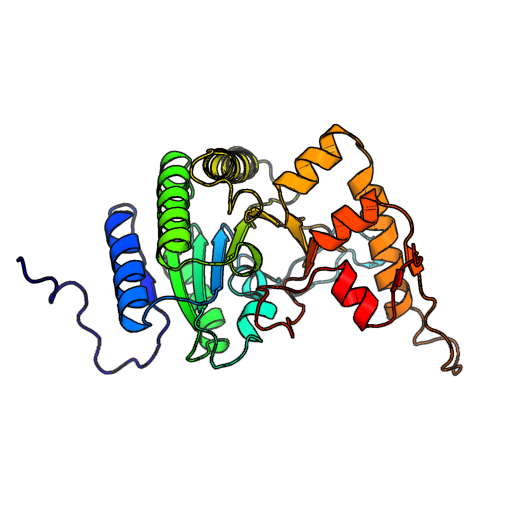 85.94 231 VAL A O 1
ATOM 1948 N N . ASN A 1 232 ? 23.017 -8.567 2.109 1.00 78.75 232 ASN A N 1
ATOM 1949 C CA . ASN A 1 232 ? 23.414 -8.419 0.712 1.00 78.75 232 ASN A CA 1
ATOM 1950 C C . ASN A 1 232 ? 23.191 -6.986 0.225 1.00 78.75 232 ASN A C 1
ATOM 1952 O O . ASN A 1 232 ? 22.071 -6.618 -0.102 1.00 78.75 232 ASN A O 1
ATOM 1956 N N . ASN A 1 233 ? 24.259 -6.215 0.042 1.00 79.06 233 ASN A N 1
ATOM 1957 C CA . ASN A 1 233 ? 24.150 -4.826 -0.417 1.00 79.06 233 ASN A CA 1
ATOM 1958 C C . ASN A 1 233 ? 23.638 -4.674 -1.866 1.00 79.06 233 ASN A C 1
ATOM 1960 O O . ASN A 1 233 ? 23.217 -3.582 -2.241 1.00 79.06 233 ASN A O 1
ATOM 1964 N N . ASN A 1 234 ? 23.652 -5.738 -2.678 1.00 87.56 234 ASN A N 1
ATOM 1965 C CA . ASN A 1 234 ? 23.318 -5.669 -4.107 1.00 87.56 234 ASN A CA 1
ATOM 1966 C C . ASN A 1 234 ? 21.904 -6.158 -4.453 1.00 87.56 234 ASN A C 1
ATOM 1968 O O . ASN A 1 234 ? 21.519 -6.087 -5.620 1.00 87.56 234 ASN A O 1
ATOM 1972 N N . TRP A 1 235 ? 21.109 -6.594 -3.466 1.00 88.19 235 TRP A N 1
ATOM 1973 C CA . TRP A 1 235 ? 19.805 -7.238 -3.699 1.00 88.19 235 TRP A CA 1
ATOM 1974 C C . TRP A 1 235 ? 18.875 -6.422 -4.611 1.00 88.19 235 TRP A C 1
ATOM 1976 O O . TRP A 1 235 ? 18.167 -6.985 -5.440 1.00 88.19 235 TRP A O 1
ATOM 1986 N N . LEU A 1 236 ? 18.890 -5.092 -4.480 1.00 90.38 236 LEU A N 1
ATOM 1987 C CA . LEU A 1 236 ? 18.011 -4.208 -5.238 1.00 90.38 236 LEU A CA 1
ATOM 1988 C C . LEU A 1 236 ? 18.403 -4.132 -6.714 1.00 90.38 236 LEU A C 1
ATOM 1990 O O . LEU A 1 236 ? 17.532 -4.104 -7.580 1.00 90.38 236 LEU A O 1
ATOM 1994 N N . SER A 1 237 ? 19.706 -4.114 -6.995 1.00 90.69 237 SER A N 1
ATOM 1995 C CA . SER A 1 237 ? 20.233 -4.140 -8.360 1.00 90.69 237 SER A CA 1
ATOM 1996 C C . SER A 1 237 ? 19.931 -5.481 -9.026 1.00 90.69 237 SER A C 1
ATOM 1998 O O . SER A 1 237 ? 19.460 -5.502 -10.163 1.00 90.69 237 SER A O 1
ATOM 2000 N N . ASP A 1 238 ? 20.135 -6.584 -8.300 1.00 90.88 238 ASP A N 1
ATOM 2001 C CA . ASP A 1 238 ? 19.832 -7.938 -8.775 1.00 90.88 238 ASP A CA 1
ATOM 2002 C C . ASP A 1 238 ? 18.332 -8.080 -9.078 1.00 90.88 238 ASP A C 1
ATOM 2004 O O . ASP A 1 238 ? 17.941 -8.579 -10.136 1.00 90.88 238 ASP A O 1
ATOM 2008 N N . PHE A 1 239 ? 17.480 -7.555 -8.192 1.00 93.12 239 PHE A N 1
ATOM 2009 C CA . PHE A 1 239 ? 16.033 -7.544 -8.384 1.00 93.12 239 PHE A CA 1
ATOM 2010 C C . PHE A 1 239 ? 15.608 -6.668 -9.565 1.00 93.12 239 PHE A C 1
ATOM 2012 O O . PHE A 1 239 ? 14.719 -7.048 -10.322 1.00 93.12 239 PHE A O 1
ATOM 2019 N N . GLU A 1 240 ? 16.260 -5.523 -9.787 1.00 92.06 240 GLU A N 1
ATOM 2020 C CA . GLU A 1 240 ? 15.946 -4.652 -10.926 1.00 92.06 240 GLU A CA 1
ATOM 2021 C C . GLU A 1 240 ? 16.298 -5.317 -12.255 1.00 92.06 240 GLU A C 1
ATOM 2023 O O . GLU A 1 240 ? 15.531 -5.219 -13.212 1.00 92.06 240 GLU A O 1
ATOM 2028 N N . ILE A 1 241 ? 17.437 -6.011 -12.324 1.00 90.88 241 ILE A N 1
ATOM 2029 C CA . ILE A 1 241 ? 17.824 -6.801 -13.501 1.00 90.88 241 ILE A CA 1
ATOM 2030 C C . ILE A 1 241 ? 16.778 -7.885 -13.771 1.00 90.88 241 ILE A C 1
ATOM 2032 O O . ILE A 1 241 ? 16.340 -8.042 -14.910 1.00 90.88 241 ILE A O 1
ATOM 2036 N N . PHE A 1 242 ? 16.338 -8.580 -12.726 1.00 90.62 242 PHE A N 1
ATOM 2037 C CA . PHE A 1 242 ? 15.343 -9.637 -12.835 1.00 90.62 242 PHE A CA 1
ATOM 2038 C C . PHE A 1 242 ? 13.968 -9.115 -13.293 1.00 90.62 242 PHE A C 1
ATOM 2040 O O . PHE A 1 242 ? 13.396 -9.616 -14.260 1.00 90.62 242 PHE A O 1
ATOM 2047 N N . VAL A 1 243 ? 13.456 -8.045 -12.675 1.00 90.31 243 VAL A N 1
ATOM 2048 C CA . VAL A 1 243 ? 12.189 -7.406 -13.077 1.00 90.31 243 VAL A CA 1
ATOM 2049 C C . VAL A 1 243 ? 12.266 -6.867 -14.504 1.00 90.31 243 VAL A C 1
ATOM 2051 O O . VAL A 1 243 ? 11.310 -7.006 -15.265 1.00 90.31 243 VAL A O 1
ATOM 2054 N N . LYS A 1 244 ? 13.408 -6.297 -14.908 1.00 88.19 244 LYS A N 1
ATOM 2055 C CA . LYS A 1 244 ? 13.625 -5.889 -16.300 1.00 88.19 244 LYS A CA 1
ATOM 2056 C C . LYS A 1 244 ? 13.442 -7.064 -17.245 1.00 88.19 244 LYS A C 1
ATOM 2058 O O . LYS A 1 244 ? 12.718 -6.901 -18.212 1.00 88.19 244 LYS A O 1
ATOM 2063 N N . GLN A 1 245 ? 14.043 -8.221 -16.980 1.00 85.94 245 GLN A N 1
ATOM 2064 C CA . GLN A 1 245 ? 13.884 -9.394 -17.847 1.00 85.94 245 GLN A CA 1
ATOM 2065 C C . GLN A 1 245 ? 12.407 -9.795 -17.985 1.00 85.94 245 GLN A C 1
ATOM 2067 O O . GLN A 1 245 ? 11.927 -9.977 -19.099 1.00 85.94 245 GLN A O 1
ATOM 2072 N N . LEU A 1 246 ? 11.658 -9.801 -16.877 1.00 83.62 246 LEU A N 1
ATOM 2073 C CA . LEU A 1 246 ? 10.228 -10.132 -16.884 1.00 83.62 246 LEU A CA 1
ATOM 2074 C C . LEU A 1 246 ? 9.359 -9.142 -17.676 1.00 83.62 246 LEU A C 1
ATOM 2076 O O . LEU A 1 246 ? 8.374 -9.552 -18.290 1.00 83.62 246 LEU A O 1
ATOM 2080 N N . ILE A 1 247 ? 9.701 -7.849 -17.655 1.00 78.19 247 ILE A N 1
ATOM 2081 C CA . ILE A 1 247 ? 8.948 -6.791 -18.349 1.00 78.19 247 ILE A CA 1
ATOM 2082 C C . ILE A 1 247 ? 9.397 -6.641 -19.816 1.00 78.19 247 ILE A C 1
ATOM 2084 O O . ILE A 1 247 ? 8.562 -6.450 -20.699 1.00 78.19 247 ILE A O 1
ATOM 2088 N N . TYR A 1 248 ? 10.701 -6.726 -20.102 1.00 68.56 248 TYR A N 1
ATOM 2089 C CA . TYR A 1 248 ? 11.264 -6.528 -21.446 1.00 68.56 248 TYR A CA 1
ATOM 2090 C C . TYR A 1 248 ? 10.857 -7.618 -22.436 1.00 68.56 248 TYR A C 1
ATOM 2092 O O . TYR A 1 248 ? 10.653 -7.300 -23.609 1.00 68.56 248 TYR A O 1
ATOM 2100 N N . ASP A 1 249 ? 10.646 -8.851 -21.973 1.00 52.88 249 ASP A N 1
ATOM 2101 C CA . ASP A 1 249 ? 10.103 -9.928 -22.810 1.00 52.88 249 ASP A CA 1
ATOM 2102 C C . ASP A 1 249 ? 8.695 -9.611 -23.354 1.00 52.88 249 ASP A C 1
ATOM 2104 O O . ASP A 1 249 ? 8.249 -10.250 -24.309 1.00 52.88 249 ASP A O 1
ATOM 2108 N N . HIS A 1 250 ? 8.010 -8.602 -22.800 1.00 51.16 250 HIS A N 1
ATOM 2109 C CA . HIS A 1 250 ? 6.663 -8.193 -23.196 1.00 51.16 250 HIS A CA 1
ATOM 2110 C C . HIS A 1 250 ? 6.592 -6.951 -24.109 1.00 51.16 250 HIS A C 1
ATOM 2112 O O . HIS A 1 250 ? 5.623 -6.828 -24.858 1.00 51.16 250 HIS A O 1
ATOM 2118 N N . ASP A 1 251 ? 7.579 -6.044 -24.067 1.00 51.84 251 ASP A N 1
ATOM 2119 C CA . ASP A 1 251 ? 7.454 -4.677 -24.623 1.00 51.84 251 ASP A CA 1
ATOM 2120 C C . ASP A 1 251 ? 8.197 -4.464 -25.971 1.00 51.84 251 ASP A C 1
ATOM 2122 O O . ASP A 1 251 ? 7.846 -3.555 -26.723 1.00 51.84 251 ASP A O 1
ATOM 2126 N N . GLU A 1 252 ? 9.205 -5.283 -26.322 1.00 48.44 252 GLU A N 1
ATOM 2127 C CA . GLU A 1 252 ? 9.981 -5.138 -27.583 1.00 48.44 252 GLU A CA 1
ATOM 2128 C C . GLU A 1 252 ? 9.823 -6.316 -28.582 1.00 48.44 252 GLU A C 1
ATOM 2130 O O . GLU A 1 252 ? 10.196 -6.183 -29.748 1.00 48.44 252 GLU A O 1
ATOM 2135 N N . THR A 1 253 ? 9.204 -7.440 -28.201 1.00 43.66 253 THR A N 1
ATOM 2136 C CA . THR A 1 253 ? 9.047 -8.640 -29.061 1.00 43.66 253 THR A CA 1
ATOM 2137 C C . THR A 1 253 ? 7.802 -8.636 -29.959 1.00 43.66 253 THR A C 1
ATOM 2139 O O . THR A 1 253 ? 7.685 -9.479 -30.843 1.00 43.66 253 THR A O 1
ATOM 2142 N N . VAL A 1 254 ? 6.890 -7.667 -29.820 1.00 43.16 254 VAL A N 1
ATOM 2143 C CA . VAL A 1 254 ? 5.618 -7.644 -30.578 1.00 43.16 254 VAL A CA 1
ATOM 2144 C C . VAL A 1 254 ? 5.768 -7.146 -32.030 1.00 43.16 254 VAL A C 1
ATOM 2146 O O . VAL A 1 254 ? 4.832 -7.267 -32.815 1.00 43.16 254 VAL A O 1
ATOM 2149 N N . PHE A 1 255 ? 6.937 -6.647 -32.451 1.00 39.38 255 PHE A N 1
ATOM 2150 C CA . PHE A 1 255 ? 7.110 -6.108 -33.814 1.00 39.38 255 PHE A CA 1
ATOM 2151 C C . PHE A 1 255 ? 8.088 -6.849 -34.726 1.00 39.38 255 PHE A C 1
ATOM 2153 O O . PHE A 1 255 ? 8.221 -6.465 -35.888 1.00 39.38 255 PHE A O 1
ATOM 2160 N N . ILE A 1 256 ? 8.743 -7.920 -34.272 1.00 39.47 256 ILE A N 1
ATOM 2161 C CA . ILE A 1 256 ? 9.645 -8.690 -35.136 1.00 39.47 256 ILE A CA 1
ATOM 2162 C C . ILE A 1 256 ? 9.432 -10.179 -34.868 1.00 39.47 256 ILE A C 1
ATOM 2164 O O . ILE A 1 256 ? 10.025 -10.739 -33.955 1.00 39.47 256 ILE A O 1
ATOM 2168 N N . ASN A 1 257 ? 8.593 -10.780 -35.717 1.00 37.94 257 ASN A N 1
ATOM 2169 C CA . ASN A 1 257 ? 8.358 -12.209 -35.962 1.00 37.94 257 ASN A CA 1
ATOM 2170 C C . ASN A 1 257 ? 6.943 -12.675 -35.600 1.00 37.94 257 ASN A C 1
ATOM 2172 O O . ASN A 1 257 ? 6.571 -12.824 -34.441 1.00 37.94 257 ASN A O 1
ATOM 2176 N N . ASN A 1 258 ? 6.179 -12.968 -36.656 1.00 40.12 258 ASN A N 1
ATOM 2177 C CA . ASN A 1 258 ? 4.912 -13.698 -36.648 1.00 40.12 258 ASN A CA 1
ATOM 2178 C C . ASN A 1 258 ? 5.116 -15.177 -36.262 1.00 40.12 258 ASN A C 1
ATOM 2180 O O . ASN A 1 258 ? 4.675 -16.062 -36.991 1.00 40.12 258 ASN A O 1
ATOM 2184 N N . ASP A 1 259 ? 5.798 -15.453 -35.151 1.00 44.97 259 ASP A N 1
ATOM 2185 C CA . ASP A 1 259 ? 5.900 -16.804 -34.606 1.00 44.97 259 ASP A CA 1
ATOM 2186 C C . ASP A 1 259 ? 5.429 -16.792 -33.151 1.00 44.97 259 ASP A C 1
ATOM 2188 O O . ASP A 1 259 ? 6.131 -16.420 -32.211 1.00 44.97 259 ASP A O 1
ATOM 2192 N N . SER A 1 260 ? 4.157 -17.133 -32.980 1.00 48.06 260 SER A N 1
ATOM 2193 C CA . SER A 1 260 ? 3.427 -17.163 -31.718 1.00 48.06 260 SER A CA 1
ATOM 2194 C C . SER A 1 260 ? 3.828 -18.357 -30.846 1.00 48.06 260 SER A C 1
ATOM 2196 O O . SER A 1 260 ? 2.966 -19.141 -30.446 1.00 48.06 260 SER A O 1
ATOM 2198 N N . THR A 1 261 ? 5.117 -18.554 -30.555 1.00 48.38 261 THR A N 1
ATOM 2199 C CA . THR A 1 261 ? 5.560 -19.743 -29.810 1.00 48.38 261 THR A CA 1
ATOM 2200 C C . THR A 1 261 ? 6.721 -19.476 -28.854 1.00 48.38 261 THR A C 1
ATOM 2202 O O . THR A 1 261 ? 7.856 -19.278 -29.270 1.00 48.38 261 THR A O 1
ATOM 2205 N N . LYS A 1 262 ? 6.389 -19.614 -27.560 1.00 51.72 262 LYS A N 1
ATOM 2206 C CA . LYS A 1 262 ? 7.209 -19.549 -26.335 1.00 51.72 262 LYS A CA 1
ATOM 2207 C C . LYS A 1 262 ? 7.592 -18.143 -25.869 1.00 51.72 262 LYS A C 1
ATOM 2209 O O . LYS A 1 262 ? 8.681 -17.659 -26.148 1.00 51.72 262 LYS A O 1
ATOM 2214 N N . LYS A 1 263 ? 6.743 -17.568 -25.003 1.00 62.81 263 LYS A N 1
ATOM 2215 C CA . LYS A 1 263 ? 7.242 -16.667 -23.953 1.00 62.81 263 LYS A CA 1
ATOM 2216 C C . LYS A 1 263 ? 8.383 -17.400 -23.246 1.00 62.81 263 LYS A C 1
ATOM 2218 O O . LYS A 1 263 ? 8.178 -18.520 -22.767 1.00 62.81 263 LYS A O 1
ATOM 2223 N N . GLN A 1 264 ? 9.580 -16.825 -23.268 1.00 66.75 264 GLN A N 1
ATOM 2224 C CA . GLN A 1 264 ? 10.705 -17.379 -22.537 1.00 66.75 264 GLN A CA 1
ATOM 2225 C C . GLN A 1 264 ? 10.345 -17.307 -21.056 1.00 66.75 264 GLN A C 1
ATOM 2227 O O . GLN A 1 264 ? 10.061 -16.241 -20.524 1.00 66.75 264 GLN A O 1
ATOM 2232 N N . LYS A 1 265 ? 10.251 -18.465 -20.409 1.00 81.19 265 LYS A N 1
ATOM 2233 C CA . LYS A 1 265 ? 9.985 -18.506 -18.979 1.00 81.19 265 LYS A CA 1
ATOM 2234 C C . LYS A 1 265 ? 11.299 -18.371 -18.239 1.00 81.19 265 LYS A C 1
ATOM 2236 O O . LYS A 1 265 ? 12.289 -19.004 -18.613 1.00 81.19 265 LYS A O 1
ATOM 2241 N N . ILE A 1 266 ? 11.299 -17.564 -17.190 1.00 84.50 266 ILE A N 1
ATOM 2242 C CA . ILE A 1 266 ? 12.471 -17.407 -16.341 1.00 84.50 266 ILE A CA 1
ATOM 2243 C C . ILE A 1 266 ? 12.394 -18.465 -15.244 1.00 84.50 266 ILE A C 1
ATOM 2245 O O . ILE A 1 266 ? 11.440 -18.494 -14.467 1.00 84.50 266 ILE A O 1
ATOM 2249 N N . MET A 1 267 ? 13.387 -19.351 -15.194 1.00 84.88 267 MET A N 1
ATOM 2250 C CA . MET A 1 267 ? 13.531 -20.311 -14.102 1.00 84.88 267 MET A CA 1
ATOM 2251 C C . MET A 1 267 ? 14.139 -19.592 -12.899 1.00 84.88 267 MET A C 1
ATOM 2253 O O . MET A 1 267 ? 15.258 -19.083 -12.979 1.00 84.88 267 MET A O 1
ATOM 2257 N N . LEU A 1 268 ? 13.403 -19.540 -11.792 1.00 83.81 268 LEU A N 1
ATOM 2258 C CA . LEU A 1 268 ? 13.847 -18.874 -10.576 1.00 83.81 268 LEU A CA 1
ATOM 2259 C C . LEU A 1 268 ? 14.250 -19.893 -9.515 1.00 83.81 268 LEU A C 1
ATOM 2261 O O . LEU A 1 268 ? 13.403 -20.588 -8.960 1.00 83.81 268 LEU A O 1
ATOM 2265 N N . THR A 1 269 ? 15.548 -19.937 -9.224 1.00 85.44 269 THR A N 1
ATOM 2266 C CA . THR A 1 269 ? 16.139 -20.879 -8.262 1.00 85.44 269 THR A CA 1
ATOM 2267 C C . THR A 1 269 ? 16.797 -20.199 -7.066 1.00 85.44 269 THR A C 1
ATOM 2269 O O . THR A 1 269 ? 17.148 -20.879 -6.111 1.00 85.44 269 THR A O 1
ATOM 2272 N N . ASP A 1 270 ? 17.026 -18.881 -7.107 1.00 88.69 270 ASP A N 1
ATOM 2273 C CA . ASP A 1 270 ? 17.674 -18.157 -6.008 1.00 88.69 270 ASP A CA 1
ATOM 2274 C C . ASP A 1 270 ? 16.687 -17.950 -4.839 1.00 88.69 270 ASP A C 1
ATOM 2276 O O . ASP A 1 270 ? 15.720 -17.191 -4.990 1.00 88.69 270 ASP A O 1
ATOM 2280 N N . PRO A 1 271 ? 16.932 -18.548 -3.654 1.00 88.69 271 PRO A N 1
ATOM 2281 C CA . PRO A 1 271 ? 16.059 -18.398 -2.491 1.00 88.69 271 PRO A CA 1
ATOM 2282 C C . PRO A 1 271 ? 15.888 -16.949 -2.028 1.00 88.69 271 PRO A C 1
ATOM 2284 O O . PRO A 1 271 ? 14.826 -16.584 -1.524 1.00 88.69 271 PRO A O 1
ATOM 2287 N N . LYS A 1 272 ? 16.910 -16.098 -2.200 1.00 89.06 272 LYS A N 1
ATOM 2288 C CA . LYS A 1 272 ? 16.825 -14.684 -1.803 1.00 89.06 272 LYS A CA 1
ATOM 2289 C C . LYS A 1 272 ? 15.858 -13.933 -2.702 1.00 89.06 272 LYS A C 1
ATOM 2291 O O . LYS A 1 272 ? 15.028 -13.171 -2.216 1.00 89.06 272 LYS A O 1
ATOM 2296 N N . MET A 1 273 ? 15.948 -14.176 -4.004 1.00 90.62 273 MET A N 1
ATOM 2297 C CA . MET A 1 273 ? 15.053 -13.576 -4.982 1.00 90.62 273 MET A CA 1
ATOM 2298 C C . MET A 1 273 ? 13.616 -14.082 -4.813 1.00 90.62 273 MET A C 1
ATOM 2300 O O . MET A 1 273 ? 12.685 -13.283 -4.870 1.00 90.62 273 MET A O 1
ATOM 2304 N N . LEU A 1 274 ? 13.428 -15.372 -4.508 1.00 91.44 274 LEU A N 1
ATOM 2305 C CA . LEU A 1 274 ? 12.117 -15.921 -4.137 1.00 91.44 274 LEU A CA 1
ATOM 2306 C C . LEU A 1 274 ? 11.519 -15.176 -2.938 1.00 91.44 274 LEU A C 1
ATOM 2308 O O . LEU A 1 274 ? 10.378 -14.722 -3.011 1.00 91.44 274 LEU A O 1
ATOM 2312 N N . LEU A 1 275 ? 12.311 -14.974 -1.879 1.00 92.62 275 LEU A N 1
ATOM 2313 C CA . LEU A 1 275 ? 11.877 -14.234 -0.695 1.00 92.62 275 LEU A CA 1
ATOM 2314 C C . LEU A 1 275 ? 11.503 -12.779 -1.019 1.00 92.62 275 LEU A C 1
ATOM 2316 O O . LEU A 1 275 ? 10.495 -12.291 -0.508 1.00 92.62 275 LEU A O 1
ATOM 2320 N N . VAL A 1 276 ? 12.277 -12.091 -1.869 1.00 93.50 276 VAL A N 1
ATOM 2321 C CA . VAL A 1 276 ? 11.943 -10.733 -2.338 1.00 93.50 276 VAL A CA 1
ATOM 2322 C C . VAL A 1 276 ? 10.613 -10.746 -3.082 1.00 93.50 276 VAL A C 1
ATOM 2324 O O . VAL A 1 276 ? 9.711 -9.992 -2.733 1.00 93.50 276 VAL A O 1
ATOM 2327 N N . MET A 1 277 ? 10.454 -11.620 -4.074 1.00 93.88 277 MET A N 1
ATOM 2328 C CA . MET A 1 277 ? 9.253 -11.655 -4.909 1.00 93.88 277 MET A CA 1
ATOM 2329 C C . MET A 1 277 ? 7.986 -12.070 -4.158 1.00 93.88 277 MET A C 1
ATOM 2331 O O . MET A 1 277 ? 6.891 -11.682 -4.559 1.00 93.88 277 MET A O 1
ATOM 2335 N N . ASP A 1 278 ? 8.117 -12.838 -3.079 1.00 94.94 278 ASP A N 1
ATOM 2336 C CA . ASP A 1 278 ? 7.007 -13.148 -2.176 1.00 94.94 278 ASP A CA 1
ATOM 2337 C C . ASP A 1 278 ? 6.542 -11.954 -1.345 1.00 94.94 278 ASP A C 1
ATOM 2339 O O . ASP A 1 278 ? 5.425 -11.950 -0.832 1.00 94.94 278 ASP A O 1
ATOM 2343 N N . ASN A 1 279 ? 7.392 -10.940 -1.217 1.00 96.31 279 ASN A N 1
ATOM 2344 C CA . ASN A 1 279 ? 7.181 -9.791 -0.348 1.00 96.31 279 ASN A CA 1
ATOM 2345 C C . ASN A 1 279 ? 7.164 -8.461 -1.110 1.00 96.31 279 ASN A C 1
ATOM 2347 O O . ASN A 1 279 ? 7.212 -7.397 -0.488 1.00 96.31 279 ASN A O 1
ATOM 2351 N N . VAL A 1 280 ? 7.075 -8.520 -2.439 1.00 97.31 280 VAL A N 1
ATOM 2352 C CA . VAL A 1 280 ? 6.851 -7.377 -3.325 1.00 97.31 280 VAL A CA 1
ATOM 2353 C C . VAL A 1 280 ? 5.488 -7.531 -3.982 1.00 97.31 280 VAL A C 1
ATOM 2355 O O . VAL A 1 280 ? 5.126 -8.622 -4.422 1.00 97.31 280 VAL A O 1
ATOM 2358 N N . TYR A 1 281 ? 4.746 -6.432 -4.051 1.00 97.62 281 TYR A N 1
ATOM 2359 C CA . TYR A 1 281 ? 3.389 -6.383 -4.584 1.00 97.62 281 TYR A CA 1
ATOM 2360 C C . TYR A 1 281 ? 3.270 -5.234 -5.576 1.00 97.62 281 TYR A C 1
ATOM 2362 O O . TYR A 1 281 ? 3.890 -4.185 -5.393 1.00 97.62 281 TYR A O 1
ATOM 2370 N N . ASP A 1 282 ? 2.458 -5.431 -6.608 1.00 97.12 282 ASP A N 1
ATOM 2371 C CA . ASP A 1 282 ? 2.113 -4.404 -7.583 1.00 97.12 282 ASP A CA 1
ATOM 2372 C C . ASP A 1 282 ? 0.752 -3.794 -7.238 1.00 97.12 282 ASP A C 1
ATOM 2374 O O . ASP A 1 282 ? -0.2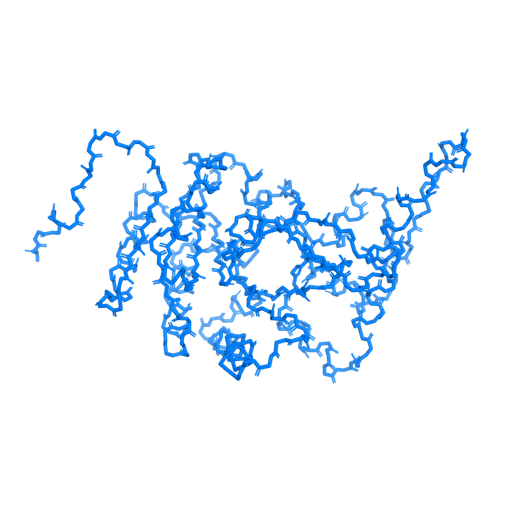66 -4.484 -7.232 1.00 97.12 282 ASP A O 1
ATOM 2378 N N . ILE A 1 283 ? 0.727 -2.489 -6.965 1.00 97.56 283 ILE A N 1
ATOM 2379 C CA . ILE A 1 283 ? -0.503 -1.766 -6.605 1.00 97.56 283 ILE A CA 1
ATOM 2380 C C . ILE A 1 283 ? -1.469 -1.601 -7.784 1.00 97.56 283 ILE A C 1
ATOM 2382 O O . ILE A 1 283 ? -2.621 -1.221 -7.582 1.00 97.56 283 ILE A O 1
ATOM 2386 N N . THR A 1 284 ? -1.010 -1.885 -9.005 1.00 95.62 284 THR A N 1
ATOM 2387 C CA . THR A 1 284 ? -1.812 -1.848 -10.235 1.00 95.62 284 THR A CA 1
ATOM 2388 C C . THR A 1 284 ? -2.342 -3.218 -10.655 1.00 95.62 284 THR A C 1
ATOM 2390 O O . THR A 1 284 ? -3.178 -3.295 -11.553 1.00 95.62 284 THR A O 1
ATOM 2393 N N . SER A 1 285 ? -1.904 -4.288 -9.987 1.00 93.00 285 SER A N 1
ATOM 2394 C CA . SER A 1 285 ? -2.357 -5.652 -10.254 1.00 93.00 285 SER A CA 1
ATOM 2395 C C . SER A 1 285 ? -3.604 -6.008 -9.438 1.00 93.00 285 SER A C 1
ATOM 2397 O O . SER A 1 285 ? -3.843 -5.474 -8.348 1.00 93.00 285 SER A O 1
ATOM 2399 N N . ASP A 1 286 ? -4.414 -6.917 -9.973 1.00 90.06 286 ASP A N 1
ATOM 2400 C CA . ASP A 1 286 ? -5.585 -7.458 -9.294 1.00 90.06 286 ASP A CA 1
ATOM 2401 C C . ASP A 1 286 ? -5.210 -8.527 -8.252 1.00 90.06 286 ASP A C 1
ATOM 2403 O O . ASP A 1 286 ? -4.085 -9.030 -8.168 1.00 90.06 286 ASP A O 1
ATOM 2407 N N . CYS A 1 287 ? -6.180 -8.859 -7.400 1.00 87.12 287 CYS A N 1
ATOM 2408 C CA . CYS A 1 287 ? -6.067 -9.978 -6.477 1.00 87.12 287 CYS A CA 1
ATOM 2409 C C . CYS A 1 287 ? -7.298 -10.864 -6.608 1.00 87.12 287 CYS A C 1
ATOM 2411 O O . CYS A 1 287 ? -8.393 -10.501 -6.183 1.00 87.12 287 CYS A O 1
ATOM 2413 N N . SER A 1 288 ? -7.102 -12.054 -7.167 1.00 78.00 288 SER A N 1
ATOM 2414 C CA . SER A 1 288 ? -8.144 -13.075 -7.308 1.00 78.00 288 SER A CA 1
ATOM 2415 C C . SER A 1 288 ? -8.377 -13.880 -6.020 1.00 78.00 288 SER A C 1
ATOM 2417 O O . SER A 1 288 ? -9.226 -14.769 -5.984 1.00 78.00 288 SER A O 1
ATOM 2419 N N . TYR A 1 289 ? -7.637 -13.586 -4.944 1.00 82.38 289 TYR A N 1
ATOM 2420 C CA . TYR A 1 289 ? -7.644 -14.366 -3.711 1.00 82.38 289 TYR A CA 1
ATOM 2421 C C . TYR A 1 289 ? -8.491 -13.713 -2.623 1.00 82.38 289 TYR A C 1
ATOM 2423 O O . TYR A 1 289 ? -8.137 -12.682 -2.052 1.00 82.38 289 TYR A O 1
ATOM 2431 N N . LYS A 1 290 ? -9.586 -14.382 -2.251 1.00 83.12 290 LYS A N 1
ATOM 2432 C CA . LYS A 1 290 ? -10.487 -13.927 -1.181 1.00 83.12 290 LYS A CA 1
ATOM 2433 C C . LYS A 1 290 ? -9.761 -13.671 0.147 1.00 83.12 290 LYS A C 1
ATOM 2435 O O . LYS A 1 290 ? -10.011 -12.664 0.803 1.00 83.12 290 LYS A O 1
ATOM 2440 N N . TYR A 1 291 ? -8.834 -14.557 0.515 1.00 88.06 291 TYR A N 1
ATOM 2441 C CA . TYR A 1 291 ? -8.166 -14.577 1.825 1.00 88.06 291 TYR A CA 1
ATOM 2442 C C . TYR A 1 291 ? -6.813 -13.849 1.871 1.00 88.06 291 TYR A C 1
ATOM 2444 O O . TYR A 1 291 ? -6.061 -14.020 2.831 1.00 88.06 291 TYR A O 1
ATOM 2452 N N . GLU A 1 292 ? -6.474 -13.089 0.827 1.00 93.31 292 GLU A N 1
ATOM 2453 C CA . GLU A 1 292 ? -5.251 -12.287 0.764 1.00 93.31 292 GLU A CA 1
ATOM 2454 C C . GLU A 1 292 ? -5.600 -10.885 0.251 1.00 93.31 292 GLU A C 1
ATOM 2456 O O . GLU A 1 292 ? -6.483 -10.708 -0.593 1.00 93.31 292 GLU A O 1
ATOM 2461 N N . ILE A 1 293 ? -4.947 -9.851 0.775 1.00 94.81 293 ILE A N 1
ATOM 2462 C CA . ILE A 1 293 ? -5.202 -8.477 0.335 1.00 94.81 293 ILE A CA 1
ATOM 2463 C C . ILE A 1 293 ? -4.631 -8.215 -1.058 1.00 94.81 293 ILE A C 1
ATOM 2465 O O . ILE A 1 293 ? -5.252 -7.497 -1.829 1.00 94.81 293 ILE A O 1
ATOM 2469 N N . ALA A 1 294 ? -3.496 -8.833 -1.390 1.00 96.31 294 ALA A N 1
ATOM 2470 C CA . ALA A 1 294 ? -2.784 -8.639 -2.643 1.00 96.31 294 ALA A CA 1
ATOM 2471 C C . ALA A 1 294 ? -2.063 -9.922 -3.083 1.00 96.31 294 ALA A C 1
ATOM 2473 O O . ALA A 1 294 ? -1.686 -10.756 -2.256 1.00 96.31 294 ALA A O 1
ATOM 2474 N N . THR A 1 295 ? -1.834 -10.046 -4.390 1.00 95.25 295 THR A N 1
ATOM 2475 C CA . THR A 1 295 ? -1.060 -11.132 -5.004 1.00 95.25 295 THR A CA 1
ATOM 2476 C C . THR A 1 295 ? 0.419 -10.750 -5.023 1.00 95.25 295 THR A C 1
ATOM 2478 O O . THR A 1 295 ? 0.772 -9.685 -5.531 1.00 95.25 295 THR A O 1
ATOM 2481 N N . SER A 1 296 ? 1.298 -11.596 -4.477 1.00 95.94 296 SER A N 1
ATOM 2482 C CA . SER A 1 296 ? 2.742 -11.339 -4.532 1.00 95.94 296 SER A CA 1
ATOM 2483 C C . SER A 1 296 ? 3.259 -11.388 -5.969 1.00 95.94 296 SER A C 1
ATOM 2485 O O . SER A 1 296 ? 2.715 -12.092 -6.824 1.00 95.94 296 SER A O 1
ATOM 2487 N N . LEU A 1 297 ? 4.356 -10.685 -6.237 1.00 94.62 297 LEU A N 1
ATOM 2488 C CA . LEU A 1 297 ? 4.951 -10.613 -7.566 1.00 94.62 297 LEU A CA 1
ATOM 2489 C C . LEU A 1 297 ? 5.365 -12.000 -8.087 1.00 94.62 297 LEU A C 1
ATOM 2491 O O . LEU A 1 297 ? 5.196 -12.294 -9.270 1.00 94.62 297 LEU A O 1
ATOM 2495 N N . ARG A 1 298 ? 5.850 -12.886 -7.200 1.00 94.12 298 ARG A N 1
ATOM 2496 C CA . ARG A 1 298 ? 6.155 -14.289 -7.545 1.00 94.12 298 ARG A CA 1
ATOM 2497 C C . ARG A 1 298 ? 4.927 -14.991 -8.103 1.00 94.12 298 ARG A C 1
ATOM 2499 O O . ARG A 1 298 ? 4.984 -15.599 -9.169 1.00 94.12 298 ARG A O 1
ATOM 2506 N N . LYS A 1 299 ? 3.834 -14.909 -7.352 1.00 93.31 299 LYS A N 1
ATOM 2507 C CA . LYS A 1 299 ? 2.577 -15.583 -7.647 1.00 93.31 299 LYS A CA 1
ATOM 2508 C C . LYS A 1 299 ? 1.958 -15.045 -8.935 1.00 93.31 299 LYS A C 1
ATOM 2510 O O . LYS A 1 299 ? 1.648 -15.830 -9.824 1.00 93.31 299 LYS A O 1
ATOM 2515 N N . TYR A 1 300 ? 1.937 -13.721 -9.086 1.00 92.38 300 TYR A N 1
ATOM 2516 C CA . TYR A 1 300 ? 1.490 -13.049 -10.302 1.00 92.38 300 TYR A CA 1
ATOM 2517 C C . TYR A 1 300 ? 2.245 -13.549 -11.543 1.00 92.38 300 TYR A C 1
ATOM 2519 O O . TYR A 1 300 ? 1.629 -14.032 -12.492 1.00 92.38 300 TYR A O 1
ATOM 2527 N N . PHE A 1 301 ? 3.582 -13.509 -11.538 1.00 90.50 301 PHE A N 1
ATOM 2528 C CA . PHE A 1 301 ? 4.363 -13.926 -12.708 1.00 90.50 301 PHE A CA 1
ATOM 2529 C C . PHE A 1 301 ? 4.302 -15.431 -12.983 1.00 90.50 301 PHE A C 1
ATOM 2531 O O . PHE A 1 301 ? 4.384 -15.845 -14.143 1.00 90.50 301 PHE A O 1
ATOM 2538 N N . TYR A 1 302 ? 4.139 -16.252 -11.948 1.00 90.88 302 TYR A N 1
ATOM 2539 C CA . TYR A 1 302 ? 3.909 -17.686 -12.105 1.00 90.88 302 TYR A CA 1
ATOM 2540 C C . TYR A 1 302 ? 2.568 -17.969 -12.796 1.00 90.88 302 TYR A C 1
ATOM 2542 O O . TYR A 1 302 ? 2.526 -18.694 -13.790 1.00 90.88 302 TYR A O 1
ATOM 2550 N N . GLU A 1 303 ? 1.485 -17.336 -12.343 1.00 89.75 303 GLU A N 1
ATOM 2551 C CA . GLU A 1 303 ? 0.136 -17.505 -12.904 1.00 89.75 303 GLU A CA 1
ATOM 2552 C C . GLU A 1 303 ? 0.021 -16.997 -14.344 1.00 89.75 303 GLU A C 1
ATOM 2554 O O . GLU A 1 303 ? -0.683 -17.589 -15.161 1.00 89.75 303 GLU A O 1
ATOM 2559 N N . HIS A 1 304 ? 0.786 -15.962 -14.696 1.00 87.50 304 HIS A N 1
ATOM 2560 C CA . HIS A 1 304 ? 0.860 -15.428 -16.059 1.00 87.50 304 HIS A CA 1
ATOM 2561 C C . HIS A 1 304 ? 1.847 -16.186 -16.965 1.00 87.50 304 HIS A C 1
ATOM 2563 O O . HIS A 1 304 ? 2.080 -15.792 -18.115 1.00 87.50 304 HIS A O 1
ATOM 2569 N N . GLY A 1 305 ? 2.426 -17.285 -16.466 1.00 87.44 305 GLY A N 1
ATOM 2570 C CA . GLY A 1 305 ? 3.324 -18.158 -17.217 1.00 87.44 305 GLY A CA 1
ATOM 2571 C C . GLY A 1 305 ? 4.651 -17.502 -17.597 1.00 87.44 305 GLY A C 1
ATOM 2572 O O . GLY A 1 305 ? 5.246 -17.910 -18.590 1.00 87.44 305 GLY A O 1
ATOM 2573 N N . GLN A 1 306 ? 5.092 -16.487 -16.849 1.00 87.56 306 GLN A N 1
ATOM 2574 C CA . GLN A 1 306 ? 6.380 -15.802 -17.031 1.00 87.56 306 GLN A CA 1
ATOM 2575 C C . GLN A 1 306 ? 7.483 -16.399 -16.140 1.00 87.56 306 GLN A C 1
ATOM 2577 O O . GLN A 1 306 ? 8.667 -16.266 -16.449 1.00 87.56 306 GLN A O 1
ATOM 2582 N N . LEU A 1 307 ? 7.101 -17.094 -15.063 1.00 87.88 307 LEU A N 1
ATOM 2583 C CA . LEU A 1 307 ? 8.007 -17.720 -14.100 1.00 87.88 307 LEU A CA 1
ATOM 2584 C C . LEU A 1 307 ? 7.859 -19.249 -14.101 1.00 87.88 307 LEU A C 1
ATOM 2586 O O . LEU A 1 307 ? 6.741 -19.763 -14.093 1.00 87.88 307 LEU A O 1
ATOM 2590 N N . GLU A 1 308 ? 8.977 -19.975 -14.039 1.00 87.56 308 GLU A N 1
ATOM 2591 C CA . GLU A 1 308 ? 9.013 -21.384 -13.622 1.00 87.56 308 GLU A CA 1
ATOM 2592 C C . GLU A 1 308 ? 9.733 -21.508 -12.284 1.00 87.56 308 GLU A C 1
ATOM 2594 O O . GLU A 1 308 ? 10.796 -20.923 -12.068 1.00 87.56 308 GLU A O 1
ATOM 2599 N N . LEU A 1 309 ? 9.142 -22.289 -11.385 1.00 82.25 309 LEU A N 1
ATOM 2600 C CA . LEU A 1 309 ? 9.753 -22.643 -10.114 1.00 82.25 309 LEU A CA 1
ATOM 2601 C C . LEU A 1 309 ? 10.486 -23.968 -10.314 1.00 82.25 309 LEU A C 1
ATOM 2603 O O . LEU A 1 309 ? 9.910 -24.910 -10.862 1.00 82.25 309 LEU A O 1
ATOM 2607 N N . SER A 1 310 ? 11.747 -24.053 -9.888 1.00 74.56 310 SER A N 1
ATOM 2608 C CA . SER A 1 310 ? 12.374 -25.363 -9.738 1.00 74.56 310 SER A CA 1
ATOM 2609 C C . SER A 1 310 ? 11.579 -26.133 -8.690 1.00 74.56 310 SER A C 1
ATOM 2611 O O . SER A 1 310 ? 11.466 -25.675 -7.556 1.00 74.56 310 SER A O 1
ATOM 2613 N N . TYR A 1 311 ? 10.986 -27.259 -9.080 1.00 58.03 311 TYR A N 1
ATOM 2614 C CA . TYR A 1 311 ? 10.459 -28.215 -8.115 1.00 58.03 311 TYR A CA 1
ATOM 2615 C C . TYR A 1 311 ? 11.617 -28.642 -7.202 1.00 58.03 311 TYR A C 1
ATOM 2617 O O . TYR A 1 311 ? 12.620 -29.142 -7.715 1.00 58.03 311 TYR A O 1
ATOM 2625 N N . ASP A 1 312 ? 11.475 -28.407 -5.896 1.00 44.53 312 ASP A N 1
ATOM 2626 C CA . ASP A 1 312 ? 12.221 -29.149 -4.874 1.00 44.53 312 ASP A CA 1
ATOM 2627 C C . ASP A 1 312 ? 11.566 -30.521 -4.665 1.00 44.53 312 ASP A C 1
ATOM 2629 O O . ASP A 1 312 ? 10.315 -30.568 -4.538 1.00 44.53 312 ASP A O 1
#

Foldseek 3Di:
DDDPPPPDPPPPPDPQLADEDDDDPPDDVVVVLVVVVVVCVVVVHFQFEEAAEPLFCPDQWDAAPPDPVRGPPTDGACSLLRQPFQQNLQADLPGAYEGEYEYQLVDPVSVVVSVVSDSVSDDPRYRYYYDNDDDDLVVLLVVLVSVLVSCVVRVHQLQRAAHEYALDDPPPDPDPVSVCCSPRNVVSNLVNCPPPVNVRNNQRYWYQPYSDVLRSQKIFRPVLVVVVCVVDVCLVVVLSVVSCLLPVLPPPPPPPDPDPDDPDADEDDDPSSVSRQQGMFGSHDHDPDNRGSGDGNQRVCVVVRNYDYPDD

Secondary structure (DSSP, 8-state):
----TTS----TT----EEEE---TT--HHHHHHHHHHHHHHHTS-SEEEEEES---S-SEE--S-SGGGTT--EE--HHHHHS-HHHHTS-TTS-EEEEEEE---SHHHHHHHHHHHHHT--TTEEEEEEE----HHHHHHHHHHHHHHHHHTT--GGGEEEEE-----TT---HHHHHHHHHHHHHHHHHHTSGGGGGGTT-EEEE--S-GGGTTEEEEHHHHHHHHHH-TTHHHHHHHHHHHHHHHHHSGGGS------PPPEEE--HHHHHHHHSEEETTS----TT-SS-BHHHHHHHTTSEEEPP-

Sequence (312 aa):
MYCLTNLLKPDSTNNSDVKIINYDNETSIETFKNVINLLSYNRNGYDKIYISFGSKLTDTFIKFDSPEKKRNKKFLSNSTEQMMPVFIKTSESDTRILCVVIDNFENEHNINKNMVLLESEQKPNIDIVIYDKFCSQPFLSELIKYFVKLFILFDLNQKNVMICNYVNYNNKTTNEIDLYSQKMIPETIQKVLDNPEFEKYTYCFYQWFGYKFYFYNFIYNYKIIELLASVNNNWLSDFEIFVKQLIYDHDETVFINNDSTKKQKIMLTDPKMLLVMDNVYDITSDCSYKYEIATSLRKYFYEHGQLELSYD